Protein 6GQZ (pdb70)

Sequence (348 aa):
SDLIPAPPLSKVPLQQQNNFQDNQQFHHGKWYVVGFFAENIQQREDKDPPKMIATIYELKEDKSSYNNVTNVASNWEKCTYRIKTFVPGSQPGEFTLGEIKSRPGMTSSYLVRVVSSTNYNQHAMVFFKTTVVQNREKFWITTLYGRTKELTSELKENFIRFSKSLGLPENHIVFPVPIDQCIDGSDLIPAPPLSKVPLQQNFQDNQQFHGKWYVVGFFAENIQQREDKDPPKKMIATIYELKEDKSSYNVTNVASNWEKCTTYYRIKTTFVPGSQPGEFTLGEIKSRRPGMTSYLVRVVSTNYNQHAMVFFKTVVQNREKFWITLYGRTKELTSELKENNFIRFSKSLGLPENHIVFPVPIDQCIDG

Solvent-accessible surface area: 19434 Å² total; per-residue (Å²): 147,135,100,32,89,14,11,86,64,109,109,3,73,50,32,135,117,16,88,54,94,100,1,82,17,54,0,23,10,6,0,53,0,47,5,83,80,69,178,160,147,92,102,85,45,111,2,47,0,4,52,3,86,47,52,35,54,69,5,0,5,0,17,42,2,18,25,67,218,148,119,64,28,125,160,92,33,21,1,58,60,31,108,86,97,2,10,6,61,2,42,55,43,202,84,91,123,42,26,108,46,17,34,1,27,1,9,38,10,61,44,120,66,26,0,10,0,0,8,42,3,31,46,148,119,140,66,85,0,41,0,7,1,6,0,58,84,42,131,18,69,83,140,29,70,94,52,0,35,148,25,0,91,57,7,45,3,59,112,82,6,15,23,73,15,71,52,22,117,110,16,0,74,103,156,127,142,12,82,15,14,81,40,94,125,3,50,58,34,79,117,15,72,45,92,93,0,82,22,51,0,23,10,7,0,51,0,38,8,81,115,68,160,164,143,120,105,80,60,103,2,48,0,6,56,4,98,55,68,179,106,136,5,0,40,1,21,39,20,22,17,65,208,143,121,75,31,150,169,107,49,20,1,58,64,31,100,99,88,2,24,7,54,10,40,55,53,206,69,93,116,42,33,105,28,21,63,3,37,1,6,8,11,62,30,121,67,17,0,6,0,0,9,36,10,27,48,137,146,180,88,71,0,42,0,7,2,5,0,59,81,44,127,19,75,84,106,30,64,105,10,0,33,98,0,0,96,68,14,46,1,56,111,107,10,17,21,73,13,67,54,15,130,78,26,0,68,116

CATH classification: 2.40.128.20

Radius of gyration: 24.55 Å; Cα contacts (8 Å, |Δi|>4): 799; chains: 2; bounding box: 59×51×66 Å

Foldseek 3Di:
DPFQAFDDCVLFAFAPPADLVLQFAKWKQQKKFKRDFPPPPDDAAAIWMWGWCQDPVRKTWIWIWDDDVVDIDIDTWIWDDDDDHQKTWTPCQVVDAQWDGKMKGWRDDPSQFWTKIKIWTQGVNGIMIMITIITPDNDDDPVSVVVVVVSSVSRPTDPSRMHGHDYDDPTRVD/DDAQDFDPCVLFAFAPPADLVLQFAKWKQQKKFKRDDDDPPDDAAAIWMWGWDQDPVRKTWIWIWGDDPVDIDIDTWIWDDDDDHQKTFTPCQVVDAQWDGWIKGWRDDPSQFWTKIKIWTAGVNDIMIMITIITPDNDDDPVSVVVVVVVCVSSVTDPSRMGRHDHDDPTRVD

GO terms:
  GO:0005506 iron ion binding (F, IDA)
  GO:0005576 extracellular region (C, IDA)
  GO:0042742 defense response to bacterium (P, IDA)
  GO:0140315 iron ion sequestering activity (F, IDA)
  GO:1903981 enterobactin binding (F, IDA)
  GO:0060205 cytoplasmic vesicle lumen (C, EXP)
  GO:0005576 extracellular region (C, EXP)
  GO:0035580 specific granule lumen (C, TAS)
  GO:0005576 extracellular region (C, TAS)
  GO:0042802 identical protein binding (F, IPI)
  GO:0005515 protein binding (F, IPI)
  GO:0005576 extracellular region (C, HDA)
  GO:0005783 endoplasmic reticulum (C, IDA)
  GO:0070062 extracellular exosome (C, HDA)

Nearest PDB structures (foldseek):
  6gr0-assembly1_A  TM=9.859E-01  e=6.837E-31  Homo sapiens
  4gh7-assembly2_C  TM=9.736E-01  e=1.199E-27  Homo sapiens
  3t1d-assembly2_B  TM=9.719E-01  e=1.264E-27  Homo sapiens
  3i0a-assembly1_A  TM=9.688E-01  e=1.199E-27  Homo sapiens
  3cmp-assembly3_C  TM=9.692E-01  e=1.837E-27  Homo sapiens

InterPro domains:
  IPR000566 Lipocalin/cytosolic fatty-acid binding domain [PF00061] (48-190)
  IPR002345 Lipocalin [PTHR11430] (8-195)
  IPR003087 Neutrophil gelatinase-associated lipocalin/epididymal-specific lipocalin-12 [PR01275] (21-33)
  IPR003087 Neutrophil gelatinase-associated lipocalin/epididymal-specific lipocalin-12 [PR01275] (47-57)
  IPR003087 Neutrophil gelatinase-associated lipocalin/epididymal-specific lipocalin-12 [PR01275] (71-90)
  IPR003087 Neutrophil gelatinase-associated lipocalin/epididymal-specific lipocalin-12 [PR01275] (98-117)
  IPR003087 Neutrophil gelatinase-associated lipocalin/epididymal-specific lipocalin-12 [PR01275] (125-143)
  IPR003087 Neutrophil gelatinase-associated lipocalin/epididymal-specific lipocalin-12 [PR01275] (152-170)
  IPR003087 Neutrophil gelatinase-associated lipocalin/epididymal-specific lipocalin-12 [PR01275] (175-191)
  IPR012674 Calycin [G3DSA:2.40.128.20] (21-198)
  IPR012674 Calycin [SSF50814] (26-196)
  IPR022272 Lipocalin family conserved site [PS00213] (41-54)

Organism: Homo sapiens (NCBI:txid9606)

B-factor: mean 19.36, std 12.41, range [6.89, 98.72]

Structure (mmCIF, N/CA/C/O backbone):
data_6GQZ
#
_entry.id   6GQZ
#
_cell.length_a   38.990
_cell.length_b   65.950
_cell.length_c   67.940
_cell.angle_alpha   90.000
_cell.angle_beta   96.770
_cell.angle_gamma   90.000
#
_symmetry.space_group_name_H-M   'P 1 21 1'
#
loop_
_entity.id
_entity.type
_entity.pdbx_description
1 polymer 'Neutrophil gelatinase-associated lipocalin'
2 water water
#
loop_
_atom_site.group_PDB
_atom_site.id
_atom_site.type_symbol
_atom_site.label_atom_id
_atom_site.label_alt_id
_atom_site.label_comp_id
_atom_site.label_asym_id
_atom_site.label_entity_id
_atom_site.label_seq_id
_atom_site.pdbx_PDB_ins_code
_atom_site.Cartn_x
_atom_site.Cartn_y
_atom_site.Cartn_z
_atom_site.occupancy
_atom_site.B_iso_or_equiv
_atom_site.auth_seq_id
_atom_site.auth_comp_id
_atom_site.auth_asym_id
_atom_site.auth_atom_id
_atom_site.pdbx_PDB_model_num
ATOM 1 N N . SER A 1 1 ? 39.795 7.882 109.755 1.00 54.33 5 SER A N 1
ATOM 2 C CA . SER A 1 1 ? 39.084 6.889 110.605 1.00 50.52 5 SER A CA 1
ATOM 3 C C . SER A 1 1 ? 38.880 5.577 109.829 1.00 41.71 5 SER A C 1
ATOM 4 O O . SER A 1 1 ? 39.051 5.526 108.637 1.00 43.98 5 SER A O 1
ATOM 7 N N . ASP A 1 2 ? 38.522 4.511 110.546 1.00 28.81 6 ASP A N 1
ATOM 8 C CA . ASP A 1 2 ? 37.889 3.339 109.943 1.00 25.99 6 ASP A CA 1
ATOM 9 C C . ASP A 1 2 ? 36.663 3.805 109.133 1.00 26.28 6 ASP A C 1
ATOM 10 O O . ASP A 1 2 ? 36.030 4.859 109.439 1.00 29.23 6 ASP A O 1
ATOM 15 N N . LEU A 1 3 ? 36.312 3.029 108.095 1.00 21.22 7 LEU A N 1
ATOM 16 C CA . LEU A 1 3 ? 35.060 3.222 107.415 1.00 21.92 7 LEU A CA 1
ATOM 17 C C . LEU A 1 3 ? 33.928 2.997 108.414 1.00 21.78 7 LEU A C 1
ATOM 18 O O . LEU A 1 3 ? 33.923 2.034 109.172 1.00 29.54 7 LEU A O 1
ATOM 23 N N . ILE A 1 4 ? 32.933 3.854 108.326 1.00 18.86 8 ILE A N 1
ATOM 24 C CA . ILE A 1 4 ? 31.667 3.618 108.991 1.00 18.37 8 ILE A CA 1
ATOM 25 C C . ILE A 1 4 ? 30.898 2.618 108.135 1.00 19.04 8 ILE A C 1
ATOM 26 O O . ILE A 1 4 ? 30.529 2.878 106.991 1.00 18.04 8 ILE A O 1
ATOM 31 N N . PRO A 1 5 ? 30.588 1.433 108.684 1.00 16.13 9 PRO A N 1
ATOM 32 C CA . PRO A 1 5 ? 29.951 0.393 107.884 1.00 17.44 9 PRO A CA 1
ATOM 33 C C . PRO A 1 5 ? 28.466 0.684 107.651 1.00 16.61 9 PRO A C 1
ATOM 34 O O . PRO A 1 5 ? 27.813 1.353 108.451 1.00 17.83 9 PRO A O 1
ATOM 38 N N . ALA A 1 6 ? 27.928 0.117 106.574 1.00 15.09 10 ALA A N 1
ATOM 39 C CA . ALA A 1 6 ? 26.542 0.150 106.369 1.00 15.91 10 ALA A CA 1
ATOM 40 C C . ALA A 1 6 ? 25.882 -0.639 107.482 1.00 14.94 10 ALA A C 1
ATOM 41 O O . ALA A 1 6 ? 26.348 -1.702 107.899 1.00 16.10 10 ALA A O 1
ATOM 43 N N . PRO A 1 7 ? 24.732 -0.158 107.994 1.00 14.88 11 PRO A N 1
ATOM 44 C CA . PRO A 1 7 ? 24.002 -0.918 108.976 1.00 16.51 11 PRO A CA 1
ATOM 45 C C . PRO A 1 7 ? 23.351 -2.127 108.320 1.00 15.62 11 PRO A C 1
ATOM 46 O O . PRO A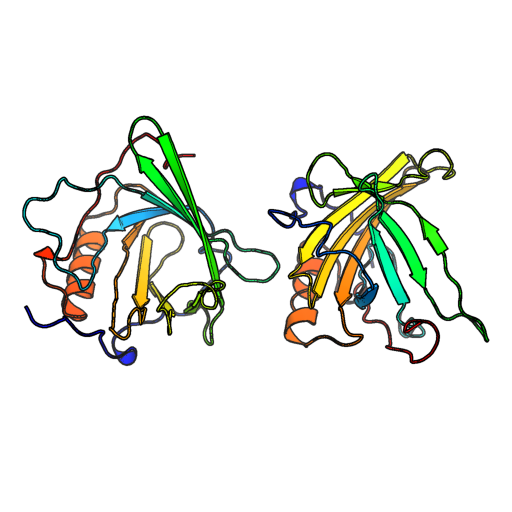 1 7 ? 23.105 -2.119 107.112 1.00 17.20 11 PRO A O 1
ATOM 50 N N . PRO A 1 8 ? 22.983 -3.168 109.102 1.00 18.74 12 PRO A N 1
ATOM 51 C CA . PRO A 1 8 ? 22.177 -4.251 108.548 1.00 18.95 12 PRO A CA 1
ATOM 52 C C . PRO A 1 8 ? 20.857 -3.631 108.071 1.00 18.84 12 PRO A C 1
ATOM 53 O O . PRO A 1 8 ? 20.340 -2.676 108.705 1.00 18.99 12 PRO A O 1
ATOM 57 N N . LEU A 1 9 ? 20.306 -4.176 106.986 1.00 19.17 13 LEU A N 1
ATOM 58 C CA . LEU A 1 9 ? 19.111 -3.577 106.406 1.00 18.35 13 LEU A CA 1
ATOM 59 C C . LEU A 1 9 ? 17.923 -3.730 107.364 1.00 20.26 13 LEU A C 1
ATOM 60 O O . LEU A 1 9 ? 16.991 -2.950 107.267 1.00 20.24 13 LEU A O 1
ATOM 65 N N . SER A 1 10 ? 17.991 -4.673 108.327 1.00 22.77 14 SER A N 1
ATOM 66 C CA . SER A 1 10 ? 16.966 -4.824 109.389 1.00 25.17 14 SER A CA 1
ATOM 67 C C . SER A 1 10 ? 16.793 -3.541 110.195 1.00 23.78 14 SER A C 1
ATOM 68 O O . SER A 1 10 ? 15.709 -3.312 110.795 1.00 28.90 14 SER A O 1
ATOM 71 N N . LYS A 1 11 ? 17.840 -2.713 110.232 1.00 23.31 15 LYS A N 1
ATOM 72 C CA . LYS A 1 11 ? 17.797 -1.466 110.996 1.00 23.25 15 LYS A CA 1
ATOM 73 C C . LYS A 1 11 ? 17.252 -0.302 110.168 1.00 21.27 15 LYS A C 1
ATOM 74 O O . LYS A 1 11 ? 17.121 0.816 110.706 1.00 21.90 15 LYS A O 1
ATOM 80 N N . VAL A 1 12 ? 16.922 -0.548 108.899 1.00 18.83 16 VAL A N 1
ATOM 81 C CA . VAL A 1 12 ? 16.407 0.496 108.038 1.00 15.57 16 VAL A CA 1
ATOM 82 C C . VAL A 1 12 ? 14.942 0.235 107.749 1.00 14.45 16 VAL A C 1
ATOM 83 O O . VAL A 1 12 ? 14.608 -0.680 106.989 1.00 14.20 16 VAL A O 1
ATOM 87 N N . PRO A 1 13 ? 14.011 1.004 108.351 1.00 15.65 17 PRO A N 1
ATOM 88 C CA . PRO A 1 13 ? 12.590 0.776 108.107 1.00 17.32 17 PRO A CA 1
ATOM 89 C C . PRO A 1 13 ? 12.230 1.015 106.634 1.00 15.00 17 PRO A C 1
ATOM 90 O O . PRO A 1 13 ? 12.924 1.773 105.933 1.00 13.54 17 PRO A O 1
ATOM 94 N N . LEU A 1 14 ? 11.204 0.285 106.175 1.00 15.24 18 LEU A N 1
ATOM 95 C CA . LEU A 1 14 ? 10.585 0.487 104.884 1.00 15.32 18 LEU A CA 1
ATOM 96 C C . LEU A 1 14 ? 9.221 1.117 105.124 1.00 15.96 18 LEU A C 1
ATOM 97 O O . LEU A 1 14 ? 8.403 0.556 105.866 1.00 20.06 18 LEU A O 1
ATOM 102 N N . GLN A 1 15 ? 8.966 2.236 104.451 1.00 15.31 19 GLN A N 1
ATOM 103 C CA . GLN A 1 15 ? 7.674 2.889 104.508 1.00 14.33 19 GLN A CA 1
ATOM 104 C C . GLN A 1 15 ? 6.604 1.887 104.078 1.00 15.32 19 GLN A C 1
ATOM 105 O O . GLN A 1 15 ? 6.625 1.382 102.973 1.00 16.59 19 GLN A O 1
ATOM 111 N N . GLN A 1 16 ? 5.658 1.626 104.981 1.00 15.92 20 GLN A N 1
ATOM 112 C CA A GLN A 1 16 ? 4.561 0.730 104.695 0.50 17.42 20 GLN A CA 1
ATOM 113 C CA B GLN A 1 16 ? 4.547 0.739 104.713 0.50 17.73 20 GLN A CA 1
ATOM 114 C C . GLN A 1 16 ? 3.648 1.331 103.617 1.00 17.67 20 GLN A C 1
ATOM 115 O O . GLN A 1 16 ? 3.478 2.540 103.501 1.00 16.18 20 GLN A O 1
ATOM 126 N N . ASN A 1 17 ? 3.070 0.449 102.791 1.00 16.86 21 ASN A N 1
ATOM 127 C CA A ASN A 1 17 ? 2.073 0.829 101.796 0.50 18.55 21 ASN A CA 1
ATOM 128 C CA B ASN A 1 17 ? 2.092 0.804 101.778 0.50 20.09 21 ASN A CA 1
ATOM 129 C C . ASN A 1 17 ? 2.615 1.927 100.873 1.00 18.20 21 ASN A C 1
ATOM 130 O O . ASN A 1 17 ? 1.904 2.876 100.542 1.00 18.34 21 ASN A O 1
ATOM 139 N N . PHE A 1 18 ? 3.848 1.785 100.405 1.00 16.30 22 PHE A N 1
ATOM 140 C CA . PHE A 1 18 ? 4.403 2.800 99.560 1.00 15.92 22 PHE A CA 1
ATOM 141 C C . PHE A 1 18 ? 3.555 2.998 98.300 1.00 16.04 22 PHE A C 1
ATOM 142 O O . PHE A 1 18 ? 3.236 2.030 97.604 1.00 16.93 22 PHE A O 1
ATOM 150 N N . GLN A 1 19 ? 3.303 4.272 97.964 1.00 14.56 23 GLN A N 1
ATOM 151 C CA . GLN A 1 19 ? 2.475 4.660 96.802 1.00 14.96 23 GLN A CA 1
ATOM 152 C C . GLN A 1 19 ? 3.311 5.413 95.759 1.00 14.19 23 GLN A C 1
ATOM 153 O O . GLN A 1 19 ? 3.600 6.595 95.932 1.00 14.47 23 GLN A O 1
ATOM 159 N N . ASP A 1 20 ? 3.713 4.707 94.688 1.00 13.20 24 ASP A N 1
ATOM 160 C CA . ASP A 1 20 ? 4.633 5.261 93.732 1.00 13.02 24 ASP A CA 1
ATOM 161 C C . ASP A 1 20 ? 4.073 6.523 93.065 1.00 12.73 24 ASP A C 1
ATOM 162 O O . ASP A 1 20 ? 4.814 7.469 92.748 1.00 13.10 24 ASP A O 1
ATOM 167 N N . ASN A 1 21 ? 2.761 6.544 92.817 1.00 13.75 25 ASN A N 1
ATOM 168 C CA . ASN A 1 21 ? 2.144 7.669 92.114 1.00 15.47 25 ASN A CA 1
ATOM 169 C C . ASN A 1 21 ? 1.882 8.843 93.070 1.00 17.43 25 ASN A C 1
ATOM 170 O O . ASN A 1 21 ? 1.549 9.892 92.586 1.00 27.84 25 ASN A O 1
ATOM 175 N N . GLN A 1 22 ? 2.131 8.714 94.378 1.00 14.78 26 GLN A N 1
ATOM 176 C CA A GLN A 1 22 ? 2.085 9.855 95.299 0.50 14.38 26 GLN A CA 1
ATOM 177 C CA B GLN A 1 22 ? 2.089 9.861 95.284 0.50 13.94 26 GLN A CA 1
ATOM 178 C C . GLN A 1 22 ? 3.497 10.352 95.626 1.00 13.89 26 GLN A C 1
ATOM 179 O O . GLN A 1 22 ? 3.659 11.510 96.018 1.00 13.18 26 GLN A O 1
ATOM 190 N N . PHE A 1 23 ? 4.500 9.483 95.445 1.00 11.53 27 PHE A N 1
ATOM 191 C CA . PHE A 1 23 ? 5.886 9.898 95.720 1.00 12.64 27 PHE A CA 1
ATOM 192 C C . PHE A 1 23 ? 6.492 10.667 94.539 1.00 11.14 27 PHE A C 1
ATOM 193 O O . PHE A 1 23 ? 7.525 11.352 94.683 1.00 12.95 27 PHE A O 1
ATOM 201 N N . HIS A 1 24 ? 5.847 10.581 93.371 1.00 12.60 28 HIS A N 1
ATOM 202 C CA A HIS A 1 24 ? 6.242 11.257 92.136 0.50 12.35 28 HIS A CA 1
ATOM 203 C CA B HIS A 1 24 ? 6.391 11.235 92.200 0.50 12.71 28 HIS A CA 1
ATOM 204 C C . HIS A 1 24 ? 6.416 12.765 92.362 1.00 11.59 28 HIS A C 1
ATOM 205 O O . HIS A 1 24 ? 5.755 13.366 93.218 1.00 14.43 28 HIS A O 1
ATOM 218 N N . GLY A 1 25 ? 7.192 13.389 91.497 1.00 11.71 29 GLY A N 1
ATOM 219 C CA . GLY A 1 25 ? 7.334 14.808 91.409 1.00 12.60 29 GLY A CA 1
ATOM 220 C C . GLY A 1 25 ? 8.620 15.294 92.046 1.00 12.83 29 GLY A C 1
ATOM 221 O O . GLY A 1 25 ? 9.567 14.531 92.285 1.00 11.46 29 GLY A O 1
ATOM 222 N N . LYS A 1 26 ? 8.655 16.587 92.347 1.00 12.09 30 LYS A N 1
ATOM 223 C CA . LYS A 1 26 ? 9.883 17.229 92.792 1.00 12.71 30 LYS A CA 1
ATOM 224 C C . LYS A 1 26 ? 10.000 17.218 94.312 1.00 11.33 30 LYS A C 1
ATOM 225 O O . LYS A 1 26 ? 9.081 17.535 95.066 1.00 11.58 30 LYS A O 1
ATOM 231 N N . TRP A 1 27 ? 11.183 16.817 94.750 1.00 10.42 31 TRP A N 1
ATOM 232 C CA . TRP A 1 27 ? 11.621 16.882 96.134 1.00 10.71 31 TRP A CA 1
ATOM 233 C C . TRP A 1 27 ? 12.900 17.715 96.225 1.00 11.61 31 TRP A C 1
ATOM 234 O O . TRP A 1 27 ? 13.798 17.603 95.397 1.00 17.47 31 TRP A O 1
ATOM 245 N N . TYR A 1 28 ? 12.989 18.528 97.263 1.00 9.41 32 TYR A N 1
ATOM 246 C CA . TYR A 1 28 ? 14.196 19.255 97.597 1.00 8.84 32 TYR A CA 1
ATOM 247 C C . TYR A 1 28 ? 15.004 18.472 98.627 1.00 9.48 32 TYR A C 1
ATOM 248 O O . TYR A 1 28 ? 14.432 17.886 99.528 1.00 11.34 32 TYR A O 1
ATOM 257 N N . VAL A 1 29 ? 16.333 18.447 98.450 1.00 10.16 33 VAL A N 1
ATOM 258 C CA . VAL A 1 29 ? 17.185 17.771 99.373 1.00 9.77 33 VAL A CA 1
ATOM 259 C C . VAL A 1 29 ? 17.517 18.741 100.521 1.00 10.39 33 VAL A C 1
ATOM 260 O O . VAL A 1 29 ? 18.435 19.532 100.491 1.00 11.83 33 VAL A O 1
ATOM 264 N N . VAL A 1 30 ? 16.684 18.661 101.558 1.00 10.83 34 VAL A N 1
ATOM 265 C CA . VAL A 1 30 ? 16.755 19.518 102.724 1.00 10.83 34 VAL A CA 1
ATOM 266 C C . VAL A 1 30 ? 17.858 19.044 103.674 1.00 10.44 34 VAL A C 1
ATOM 267 O O . VAL A 1 30 ? 18.457 19.878 104.376 1.00 10.57 34 VAL A O 1
ATOM 271 N N . GLY A 1 31 ? 18.103 17.739 103.729 1.00 10.57 35 GLY A N 1
ATOM 272 C CA . GLY A 1 31 ? 19.192 17.235 104.544 1.00 10.09 35 GLY A CA 1
ATOM 273 C C . GLY A 1 31 ? 19.836 16.050 103.883 1.00 9.84 35 GLY A C 1
ATOM 274 O O . GLY A 1 31 ? 19.198 15.331 103.124 1.00 11.03 35 GLY A O 1
ATOM 275 N N . PHE A 1 32 ? 21.113 15.831 104.175 1.00 10.02 36 PHE A N 1
ATOM 276 C CA A PHE A 1 32 ? 21.896 14.756 103.599 0.50 11.53 36 PHE A CA 1
ATOM 277 C CA B PHE A 1 32 ? 21.679 14.565 103.781 0.50 11.15 36 PHE A CA 1
ATOM 278 C C . PHE A 1 32 ? 22.853 14.222 104.684 1.00 11.50 36 PHE A C 1
ATOM 279 O O . PHE A 1 32 ? 23.480 15.053 105.342 1.00 12.96 36 PHE A O 1
ATOM 294 N N . ALA A 1 33 ? 23.057 12.907 104.779 1.00 11.20 37 ALA A N 1
ATOM 295 C CA . ALA A 1 33 ? 24.019 12.381 105.731 1.00 12.46 37 ALA A CA 1
ATOM 296 C C . ALA A 1 33 ? 24.680 11.177 105.075 1.00 12.48 37 ALA A C 1
ATOM 297 O O . ALA A 1 33 ? 23.966 10.298 104.631 1.00 13.51 37 ALA A O 1
ATOM 299 N N . GLU A 1 34 ? 26.009 11.126 105.019 1.00 13.55 38 GLU A N 1
ATOM 300 C CA . GLU A 1 34 ? 26.646 10.033 104.342 1.00 14.61 38 GLU A CA 1
ATOM 301 C C . GLU A 1 34 ? 27.734 9.474 105.242 1.00 13.92 38 GLU A C 1
ATOM 302 O O . GLU A 1 34 ? 28.233 10.149 106.121 1.00 16.43 38 GLU A O 1
ATOM 308 N N . ASN A 1 35 ? 28.182 8.267 104.896 1.00 13.78 39 ASN A N 1
ATOM 309 C CA . ASN A 1 35 ? 29.183 7.567 105.726 1.00 14.86 39 ASN A CA 1
ATOM 310 C C . ASN A 1 35 ? 30.610 8.054 105.501 1.00 18.53 39 ASN A C 1
ATOM 311 O O . ASN A 1 35 ? 31.494 7.594 106.183 1.00 25.50 39 ASN A O 1
ATOM 316 N N . ILE A 1 36 ? 30.826 9.004 104.608 1.00 23.76 40 ILE A N 1
ATOM 317 C CA . ILE A 1 36 ? 32.120 9.760 104.568 1.00 31.88 40 ILE A CA 1
ATOM 318 C C . ILE A 1 36 ? 31.960 11.096 105.304 1.00 35.64 40 ILE A C 1
ATOM 319 O O . ILE A 1 36 ? 30.952 11.804 105.120 1.00 40.84 40 ILE A O 1
ATOM 324 N N . GLN A 1 37 ? 32.980 11.446 106.102 1.00 39.26 41 GLN A N 1
ATOM 325 C CA . GLN A 1 37 ? 32.984 12.644 106.954 1.00 45.32 41 GLN A CA 1
ATOM 326 C C . GLN A 1 37 ? 32.942 13.901 106.081 1.00 54.74 41 GLN A C 1
ATOM 327 O O . GLN A 1 37 ? 33.707 14.011 105.116 1.00 63.04 41 GLN A O 1
ATOM 333 N N . GLN A 1 38 ? 32.031 14.813 106.452 1.00 53.25 42 GLN A N 1
ATOM 334 C CA . GLN A 1 38 ? 31.661 16.006 105.689 1.00 60.37 42 GLN A CA 1
ATOM 335 C C . GLN A 1 38 ? 32.829 16.476 104.807 1.00 76.99 42 GLN A C 1
ATOM 336 O O . GLN A 1 38 ? 32.714 16.405 103.586 1.00 93.41 42 GLN A O 1
ATOM 342 N N . ARG A 1 39 ? 33.922 16.943 105.434 1.00 85.46 43 ARG A N 1
ATOM 343 C CA . ARG A 1 39 ? 35.183 17.386 104.768 1.00 87.36 43 ARG A CA 1
ATOM 344 C C . ARG A 1 39 ? 35.950 18.369 105.667 1.00 88.84 43 ARG A C 1
ATOM 345 O O . ARG A 1 39 ? 37.158 18.506 105.501 1.00 98.72 43 ARG A O 1
ATOM 353 N N . GLU A 1 40 ? 35.240 19.093 106.546 1.00 80.14 44 GLU A N 1
ATOM 354 C CA . GLU A 1 40 ? 35.793 19.744 107.772 1.00 80.33 44 GLU A CA 1
ATOM 355 C C . GLU A 1 40 ? 35.517 21.256 107.759 1.00 57.24 44 GLU A C 1
ATOM 356 O O . GLU A 1 40 ? 34.839 21.749 108.660 1.00 57.58 44 GLU A O 1
ATOM 362 N N . ASP A 1 41 ? 36.062 21.972 106.764 1.00 54.07 45 ASP A N 1
ATOM 363 C CA . ASP A 1 41 ? 35.947 23.446 106.646 1.00 52.77 45 ASP A CA 1
ATOM 364 C C . ASP A 1 41 ? 35.159 23.823 105.374 1.00 54.40 45 ASP A C 1
ATOM 365 O O . ASP A 1 41 ? 35.290 24.937 104.860 1.00 57.19 45 ASP A O 1
ATOM 370 N N . LYS A 1 42 ? 34.323 22.909 104.877 1.00 49.53 46 LYS A N 1
ATOM 371 C CA . LYS A 1 42 ? 33.866 23.001 103.499 1.00 47.79 46 LYS A CA 1
ATOM 372 C C . LYS A 1 42 ? 32.767 24.071 103.375 1.00 41.60 46 LYS A C 1
ATOM 373 O O . LYS A 1 42 ? 31.994 24.343 104.296 1.00 43.37 46 LYS A O 1
ATOM 379 N N . ASP A 1 43 ? 32.726 24.687 102.192 1.00 35.05 47 ASP A N 1
ATOM 380 C CA . ASP A 1 43 ? 31.695 25.621 101.800 1.00 28.23 47 ASP A CA 1
ATOM 381 C C . ASP A 1 43 ? 30.350 24.925 101.998 1.00 23.86 47 ASP A C 1
ATOM 382 O O . ASP A 1 43 ? 30.185 23.840 101.484 1.00 25.39 47 ASP A O 1
ATOM 387 N N . PRO A 1 44 ? 29.353 25.486 102.722 1.00 21.85 48 PRO A N 1
ATOM 388 C CA . PRO A 1 44 ? 28.032 24.859 102.788 1.00 20.15 48 PRO A CA 1
ATOM 389 C C . PRO A 1 44 ? 27.460 24.594 101.404 1.00 18.59 48 PRO A C 1
ATOM 390 O O . PRO A 1 44 ? 27.469 25.491 100.569 1.00 17.21 48 PRO A O 1
ATOM 394 N N . PRO A 1 45 ? 26.985 23.371 101.076 1.00 15.70 49 PRO A N 1
ATOM 395 C CA . PRO A 1 45 ? 26.543 23.115 99.716 1.00 15.34 49 PRO A CA 1
ATOM 396 C C . PRO A 1 45 ? 25.208 23.790 99.435 1.00 13.53 49 PRO A C 1
ATOM 397 O O . PRO A 1 45 ? 24.363 23.904 100.314 1.00 12.65 49 PRO A O 1
ATOM 401 N N . LYS A 1 46 ? 25.039 24.219 98.189 1.00 12.72 50 LYS A N 1
ATOM 402 C CA . LYS A 1 46 ? 23.734 24.669 97.713 1.00 11.90 50 LYS A CA 1
ATOM 403 C C . LYS A 1 46 ? 22.778 23.482 97.581 1.00 11.87 50 LYS A C 1
ATOM 404 O O . LYS A 1 46 ? 23.159 22.374 97.174 1.00 11.98 50 LYS A O 1
ATOM 410 N N . MET A 1 47 ? 21.516 23.760 97.888 1.00 10.78 51 MET A N 1
ATOM 411 C CA . MET A 1 47 ? 20.445 22.769 97.782 1.00 11.26 51 MET A CA 1
ATOM 412 C C . MET A 1 47 ? 20.248 22.338 96.339 1.00 11.61 51 MET A C 1
ATOM 413 O O . MET A 1 47 ? 20.282 23.165 95.416 1.00 11.25 51 MET A O 1
ATOM 418 N N . ILE A 1 48 ? 19.967 21.042 96.188 1.00 10.99 52 ILE A N 1
ATOM 419 C CA . ILE A 1 48 ? 19.542 20.476 94.909 1.00 10.39 52 ILE A CA 1
ATOM 420 C C . ILE A 1 48 ? 18.077 20.077 94.996 1.00 10.23 52 ILE A C 1
ATOM 421 O O . ILE A 1 48 ? 17.486 19.929 96.074 1.00 10.95 52 ILE A O 1
ATOM 426 N N . ALA A 1 49 ? 17.482 19.879 93.824 1.00 10.81 53 ALA A N 1
ATOM 427 C CA . ALA A 1 49 ? 16.177 19.232 93.727 1.00 10.68 53 ALA A CA 1
ATOM 428 C C . ALA A 1 49 ? 16.376 17.862 93.070 1.00 9.63 53 ALA A C 1
ATOM 429 O O . ALA A 1 49 ? 17.254 17.683 92.247 1.00 10.98 53 ALA A O 1
ATOM 431 N N . THR A 1 50 ? 15.500 16.925 93.397 1.00 9.35 54 THR A N 1
ATOM 432 C CA . THR A 1 50 ? 15.440 15.631 92.775 1.00 10.00 54 THR A CA 1
ATOM 433 C C . THR A 1 50 ? 14.014 15.388 92.319 1.00 9.71 54 THR A C 1
ATOM 434 O O . THR A 1 50 ? 13.071 15.399 93.131 1.00 10.83 54 THR A O 1
ATOM 438 N N . ILE A 1 51 ? 13.858 15.171 91.018 1.00 10.18 55 ILE A N 1
ATOM 439 C CA . ILE A 1 51 ? 12.559 14.946 90.436 1.00 9.60 55 ILE A CA 1
ATOM 440 C C . ILE A 1 51 ? 12.400 13.460 90.173 1.00 9.15 55 ILE A C 1
ATOM 441 O O . ILE A 1 51 ? 13.200 12.870 89.455 1.00 10.49 55 ILE A O 1
ATOM 446 N N . TYR A 1 52 ? 11.338 12.878 90.749 1.00 10.05 56 TYR A N 1
ATOM 447 C CA . TYR A 1 52 ? 10.971 11.478 90.562 1.00 11.06 56 TYR A CA 1
ATOM 448 C C . TYR A 1 52 ? 9.812 11.406 89.574 1.00 11.52 56 TYR A C 1
ATOM 449 O O . TYR A 1 52 ? 8.695 11.740 89.931 1.00 15.17 56 TYR A O 1
ATOM 458 N N . GLU A 1 53 ? 10.097 10.992 88.343 1.00 11.73 57 GLU A N 1
ATOM 459 C CA . GLU A 1 53 ? 9.070 10.922 87.312 1.00 13.50 57 GLU A CA 1
ATOM 460 C C . GLU A 1 53 ? 8.697 9.458 87.149 1.00 12.26 57 GLU A C 1
ATOM 461 O O . GLU A 1 53 ? 9.555 8.656 86.722 1.00 11.96 57 GLU A O 1
ATOM 467 N N . LEU A 1 54 ? 7.465 9.104 87.515 1.00 12.74 58 LEU A N 1
ATOM 468 C CA . LEU A 1 54 ? 7.000 7.736 87.422 1.00 12.22 58 LEU A CA 1
ATOM 469 C C . LEU A 1 54 ? 6.667 7.464 85.948 1.00 12.71 58 LEU A C 1
ATOM 470 O O . LEU A 1 54 ? 5.880 8.206 85.334 1.00 16.77 58 LEU A O 1
ATOM 475 N N . LYS A 1 55 ? 7.349 6.466 85.370 1.00 13.83 59 LYS A N 1
ATOM 476 C CA . LYS A 1 55 ? 7.169 6.152 83.979 1.00 16.42 59 LYS A CA 1
ATOM 477 C C . LYS A 1 55 ? 6.165 5.017 83.813 1.00 18.46 59 LYS A C 1
ATOM 478 O O . LYS A 1 55 ? 5.878 4.260 84.755 1.00 15.78 59 LYS A O 1
ATOM 484 N N . GLU A 1 56 ? 5.683 4.867 82.574 1.00 17.44 60 GLU A N 1
ATOM 485 C CA . GLU A 1 56 ? 4.668 3.885 82.326 1.00 17.87 60 GLU A CA 1
ATOM 486 C C . GLU A 1 56 ? 5.222 2.464 82.445 1.00 18.85 60 GLU A C 1
ATOM 487 O O . GLU A 1 56 ? 4.441 1.555 82.433 1.00 23.26 60 GLU A O 1
ATOM 493 N N . ASP A 1 57 ? 6.548 2.269 82.439 1.00 17.80 61 ASP A N 1
ATOM 494 C CA . ASP A 1 57 ? 7.159 0.955 82.671 1.00 15.98 61 ASP A CA 1
ATOM 495 C C . ASP A 1 57 ? 7.378 0.682 84.162 1.00 16.82 61 ASP A C 1
ATOM 496 O O . ASP A 1 57 ? 7.955 -0.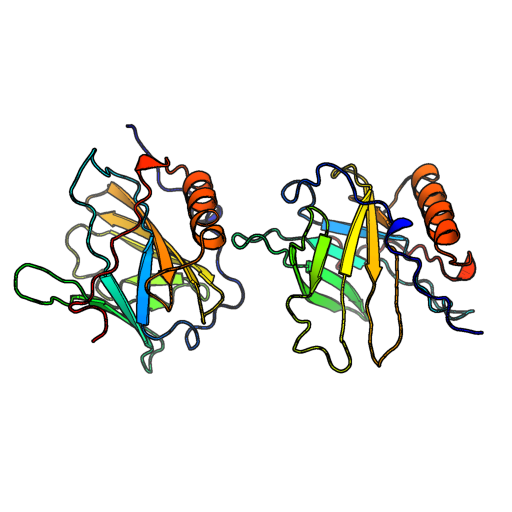308 84.519 1.00 19.62 61 ASP A O 1
ATOM 501 N N . LYS A 1 58 ? 6.875 1.577 85.010 1.00 15.76 62 LYS A N 1
ATOM 502 C CA . LYS A 1 58 ? 6.885 1.502 86.504 1.00 15.74 62 LYS A CA 1
ATOM 503 C C . LYS A 1 58 ? 8.214 1.941 87.140 1.00 14.68 62 LYS A C 1
ATOM 504 O O . LYS A 1 58 ? 8.317 2.033 88.365 1.00 15.04 62 LYS A O 1
ATOM 510 N N . SER A 1 59 ? 9.226 2.251 86.346 1.00 13.78 63 SER A N 1
ATOM 511 C CA A SER A 1 59 ? 10.475 2.791 86.898 0.50 12.30 63 SER A CA 1
ATOM 512 C CA B SER A 1 59 ? 10.473 2.796 86.893 0.50 13.03 63 SER A CA 1
ATOM 513 C C . SER A 1 59 ? 10.290 4.298 87.141 1.00 12.97 63 SER A C 1
ATOM 514 O O . SER A 1 59 ? 9.360 4.920 86.604 1.00 14.85 63 SER A O 1
ATOM 519 N N . TYR A 1 60 ? 11.170 4.873 87.956 1.00 12.18 64 TYR A N 1
ATOM 520 C CA . TYR A 1 60 ? 11.316 6.314 88.034 1.00 10.82 64 TYR A CA 1
ATOM 521 C C . TYR A 1 60 ? 12.514 6.756 87.207 1.00 10.16 64 TYR A C 1
ATOM 522 O O . TYR A 1 60 ? 13.568 6.201 87.341 1.00 10.63 64 TYR A O 1
ATOM 531 N N . ASN A 1 61 ? 12.293 7.805 86.422 1.00 10.22 65 ASN A N 1
ATOM 532 C CA A ASN A 1 61 ? 13.376 8.637 85.972 0.50 10.04 65 ASN A CA 1
ATOM 533 C CA B ASN A 1 61 ? 13.341 8.657 85.948 0.50 10.56 65 ASN A CA 1
ATOM 534 C C . ASN A 1 61 ? 13.640 9.630 87.095 1.00 11.14 65 ASN A C 1
ATOM 535 O O . ASN A 1 61 ? 12.730 10.296 87.563 1.00 13.45 65 ASN A O 1
ATOM 544 N N . VAL A 1 62 ? 14.879 9.662 87.555 1.00 11.27 66 VAL A N 1
ATOM 545 C CA . VAL A 1 62 ? 15.256 10.452 88.734 1.00 9.58 66 VAL A CA 1
ATOM 546 C C . VAL A 1 62 ? 16.251 11.507 88.275 1.00 9.88 66 VAL A C 1
ATOM 547 O O . VAL A 1 62 ? 17.365 11.143 87.854 1.00 11.73 66 VAL A O 1
ATOM 551 N N . THR A 1 63 ? 15.853 12.780 88.328 1.00 10.45 67 THR A N 1
ATOM 552 C CA . THR A 1 63 ? 16.688 13.849 87.844 1.00 10.63 67 THR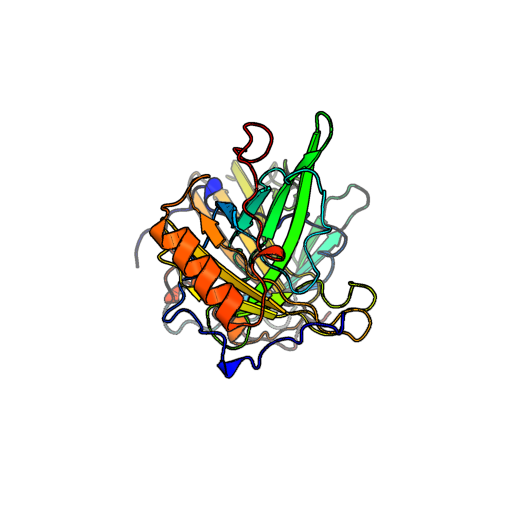 A CA 1
ATOM 553 C C . THR A 1 63 ? 17.141 14.713 89.013 1.00 10.98 67 THR A C 1
ATOM 554 O O . THR A 1 63 ? 16.302 15.307 89.673 1.00 12.46 67 THR A O 1
ATOM 558 N N . ASN A 1 64 ? 18.465 14.830 89.196 1.00 10.16 68 ASN A N 1
ATOM 559 C CA . ASN A 1 64 ? 19.024 15.749 90.136 1.00 10.73 68 ASN A CA 1
ATOM 560 C C . ASN A 1 64 ? 19.330 17.046 89.392 1.00 11.95 68 ASN A C 1
ATOM 561 O O . ASN A 1 64 ? 20.014 17.035 88.361 1.00 13.16 68 ASN A O 1
ATOM 566 N N . VAL A 1 65 ? 18.832 18.144 89.952 1.00 12.09 69 VAL A N 1
ATOM 567 C CA . VAL A 1 65 ? 18.989 19.474 89.371 1.00 11.65 69 VAL A CA 1
ATOM 568 C C . VAL A 1 65 ? 19.809 20.295 90.360 1.00 11.60 69 VAL A C 1
ATOM 569 O O . VAL A 1 65 ? 19.415 20.426 91.520 1.00 13.08 69 VAL A O 1
ATOM 573 N N . ALA A 1 66 ? 20.899 20.887 89.885 1.00 11.38 70 ALA A N 1
ATOM 574 C CA . ALA A 1 66 ? 21.829 21.641 90.746 1.00 11.93 70 ALA A CA 1
ATOM 575 C C . ALA A 1 66 ? 22.332 22.899 90.051 1.00 13.07 70 ALA A C 1
ATOM 576 O O . ALA A 1 66 ? 22.544 22.915 88.840 1.00 15.64 70 ALA A O 1
ATOM 578 N N . SER A 1 67 ? 22.630 23.898 90.878 1.00 12.84 71 SER A N 1
ATOM 579 C CA . SER A 1 67 ? 23.452 25.047 90.469 1.00 14.14 71 SER A CA 1
ATOM 580 C C . SER A 1 67 ? 24.951 24.735 90.508 1.00 18.70 71 SER A C 1
ATOM 581 O O . SER A 1 67 ? 25.349 23.970 91.361 1.00 22.78 71 SER A O 1
ATOM 584 N N . ASN A 1 68 ? 25.688 25.313 89.531 1.00 22.58 72 ASN A N 1
ATOM 585 C CA . ASN A 1 68 ? 27.205 25.481 89.302 1.00 30.52 72 ASN A CA 1
ATOM 586 C C . ASN A 1 68 ? 27.423 26.894 88.646 1.00 25.38 72 ASN A C 1
ATOM 587 O O . ASN A 1 68 ? 26.450 27.543 88.471 1.00 24.22 72 ASN A O 1
ATOM 592 N N . TRP A 1 69 ? 28.627 27.424 88.272 1.00 24.61 73 TRP A N 1
ATOM 593 C CA . TRP A 1 69 ? 28.752 28.936 87.951 1.00 24.78 73 TRP A CA 1
ATOM 594 C C . TRP A 1 69 ? 27.854 29.332 86.777 1.00 25.03 73 TRP A C 1
ATOM 595 O O . TRP A 1 69 ? 28.142 28.959 85.660 1.00 27.24 73 TRP A O 1
ATOM 606 N N . GLU A 1 70 ? 26.823 30.143 87.035 1.00 23.81 74 GLU A N 1
ATOM 607 C CA . GLU A 1 70 ? 25.886 30.684 85.983 1.00 25.13 74 GLU A CA 1
ATOM 608 C C . GLU A 1 70 ? 25.353 29.559 85.088 1.00 22.52 74 GLU A C 1
ATOM 609 O O . GLU A 1 70 ? 25.097 29.739 83.900 1.00 22.97 74 GLU A O 1
ATOM 615 N N . LYS A 1 71 ? 25.161 28.386 85.686 1.00 18.55 75 LYS A N 1
ATOM 616 C CA . LYS A 1 71 ? 24.601 27.276 84.927 1.00 17.22 75 LYS A CA 1
ATOM 617 C C . LYS A 1 71 ? 23.854 26.373 85.890 1.00 15.88 75 LYS A C 1
ATOM 618 O O . LYS A 1 71 ? 24.069 26.379 87.102 1.00 18.30 75 LYS A O 1
ATOM 624 N N . CYS A 1 72 ? 22.958 25.609 85.288 1.00 15.41 76 CYS A N 1
ATOM 625 C CA . CYS A 1 72 ? 22.228 24.595 85.958 1.00 16.02 76 CYS A CA 1
ATOM 626 C C . CYS A 1 72 ? 22.588 23.266 85.314 1.00 16.42 76 CYS A C 1
ATOM 627 O O . CYS A 1 72 ? 22.733 23.205 84.093 1.00 21.22 76 CYS A O 1
ATOM 630 N N . THR A 1 73 ? 22.712 22.234 86.150 1.00 14.27 77 THR A N 1
ATOM 631 C CA . THR A 1 73 ? 23.036 20.896 85.636 1.00 14.74 77 THR A CA 1
ATOM 632 C C . THR A 1 73 ? 21.945 19.921 86.045 1.00 14.55 77 THR A C 1
ATOM 633 O O . THR A 1 73 ? 21.482 19.951 87.174 1.00 18.56 77 THR A O 1
ATOM 637 N N . TYR A 1 74 ? 21.581 19.066 85.088 1.00 13.80 78 TYR A N 1
ATOM 638 C CA . TYR A 1 74 ? 20.572 18.019 85.267 1.00 15.34 78 TYR A CA 1
ATOM 639 C C . TYR A 1 74 ? 21.312 16.688 85.031 1.00 13.25 78 TYR A C 1
ATOM 640 O O . TYR A 1 74 ? 21.994 16.523 84.009 1.00 15.01 78 TYR A O 1
ATOM 649 N N . ARG A 1 75 ? 21.155 15.737 85.952 1.00 12.51 79 ARG A N 1
ATOM 650 C CA . ARG A 1 75 ? 21.732 14.393 85.835 1.00 13.21 79 ARG A CA 1
ATOM 651 C C . ARG A 1 75 ? 20.603 13.396 86.073 1.00 13.39 79 ARG A C 1
ATOM 652 O O . ARG A 1 75 ? 19.854 13.558 87.019 1.00 14.26 79 ARG A O 1
ATOM 660 N N . ILE A 1 76 ? 20.498 12.408 85.190 1.00 13.17 80 ILE A N 1
ATOM 661 C CA . ILE A 1 76 ? 19.376 11.490 85.217 1.00 13.81 80 ILE A CA 1
ATOM 662 C C . ILE A 1 76 ? 19.894 10.088 85.493 1.00 13.27 80 ILE A C 1
ATOM 663 O O . ILE A 1 76 ? 20.901 9.682 84.948 1.00 17.06 80 ILE A O 1
ATOM 668 N N . LYS A 1 77 ? 19.166 9.367 86.335 1.00 11.74 81 LYS A N 1
ATOM 669 C CA . LYS A 1 77 ? 19.316 7.925 86.532 1.00 11.49 81 LYS A CA 1
ATOM 670 C C . LYS A 1 77 ? 17.937 7.301 86.668 1.00 10.48 81 LYS A C 1
ATOM 671 O O . LYS A 1 77 ? 16.949 8.018 86.695 1.00 10.93 81 LYS A O 1
ATOM 677 N N . THR A 1 78 ? 17.917 5.967 86.715 1.00 10.47 82 THR A N 1
ATOM 678 C CA . THR A 1 78 ? 16.692 5.220 86.727 1.00 10.02 82 THR A CA 1
ATOM 679 C C . THR A 1 78 ? 16.630 4.383 88.007 1.00 9.57 82 THR A C 1
ATOM 680 O O . THR A 1 78 ? 17.539 3.648 88.317 1.00 11.48 82 THR A O 1
ATOM 684 N N . PHE A 1 79 ? 15.488 4.467 88.715 1.00 9.38 83 PHE A N 1
ATOM 685 C CA . PHE A 1 79 ? 15.242 3.584 89.838 1.00 9.53 83 PHE A CA 1
ATOM 686 C C . PHE A 1 79 ? 14.194 2.560 89.414 1.00 9.83 83 PHE A C 1
ATOM 687 O O . PHE A 1 79 ? 13.051 2.910 89.042 1.00 11.01 83 PHE A O 1
ATOM 695 N N . VAL A 1 80 ? 14.598 1.298 89.464 1.00 10.32 84 VAL A N 1
ATOM 696 C CA . VAL A 1 80 ? 13.745 0.190 89.018 1.00 10.84 84 VAL A CA 1
ATOM 697 C C . VAL A 1 80 ? 13.149 -0.489 90.245 1.00 12.36 84 VAL A C 1
ATOM 698 O O . VAL A 1 80 ? 13.892 -0.829 91.168 1.00 13.21 84 VAL A O 1
ATOM 702 N N . PRO A 1 81 ? 11.817 -0.695 90.325 1.00 12.68 85 PRO A N 1
ATOM 703 C CA . PRO A 1 81 ? 11.234 -1.298 91.527 1.00 14.77 85 PRO A CA 1
ATOM 704 C C . PRO A 1 81 ? 11.934 -2.608 91.919 1.00 16.04 85 PRO A C 1
ATOM 705 O O . PRO A 1 81 ? 12.264 -3.444 91.057 1.00 16.70 85 PRO A O 1
ATOM 709 N N . GLY A 1 82 ? 12.224 -2.724 93.212 1.00 15.90 86 GLY A N 1
ATOM 710 C CA . GLY A 1 82 ? 12.813 -3.898 93.780 1.00 16.34 86 GLY A CA 1
ATOM 711 C C . GLY A 1 82 ? 11.761 -4.853 94.289 1.00 20.20 86 GLY A C 1
ATOM 712 O O . GLY A 1 82 ? 10.617 -4.893 93.780 1.00 21.04 86 GLY A O 1
ATOM 713 N N . SER A 1 83 ? 12.131 -5.630 95.307 1.00 22.27 87 SER A N 1
ATOM 714 C CA . SER A 1 83 ? 11.326 -6.798 95.684 1.00 23.95 87 SER A CA 1
ATOM 715 C C . SER A 1 83 ? 10.076 -6.395 96.476 1.00 22.26 87 SER A C 1
ATOM 716 O O . SER A 1 83 ? 9.093 -7.116 96.472 1.00 32.81 87 SER A O 1
ATOM 719 N N . GLN A 1 84 ? 10.129 -5.247 97.151 1.00 18.55 88 GLN A N 1
ATOM 720 C CA . GLN A 1 84 ? 9.041 -4.720 97.970 1.00 18.96 88 GLN A CA 1
ATOM 721 C C . GLN A 1 84 ? 8.745 -3.296 97.513 1.00 16.16 88 GLN A C 1
ATOM 722 O O . GLN A 1 84 ? 9.648 -2.552 97.124 1.00 15.52 88 GLN A O 1
ATOM 728 N N . PRO A 1 85 ? 7.489 -2.831 97.582 1.00 15.34 89 PRO A N 1
ATOM 729 C CA . PRO A 1 85 ? 7.176 -1.449 97.222 1.00 13.63 89 PRO A CA 1
ATOM 730 C C . PRO A 1 85 ? 7.941 -0.465 98.113 1.00 12.97 89 PRO A C 1
ATOM 731 O O . PRO A 1 85 ? 7.980 -0.602 99.322 1.00 16.34 89 PRO A O 1
ATOM 735 N N . GLY A 1 86 ? 8.589 0.506 97.459 1.00 12.43 90 GLY A N 1
ATOM 736 C CA . GLY A 1 86 ? 9.421 1.478 98.158 1.00 13.23 90 GLY A CA 1
ATOM 737 C C . GLY A 1 86 ? 10.897 1.135 98.132 1.00 12.27 90 GLY A C 1
ATOM 738 O O . GLY A 1 86 ? 11.713 1.914 98.657 1.00 12.33 90 GLY A O 1
ATOM 739 N N . GLU A 1 87 ? 11.237 -0.019 97.549 1.00 11.50 91 GLU A N 1
ATOM 740 C CA . GLU A 1 87 ? 12.630 -0.379 97.281 1.00 12.38 91 GLU A CA 1
ATOM 741 C C . GLU A 1 87 ? 12.917 -0.279 95.792 1.00 11.51 91 GLU A C 1
ATOM 742 O O . GLU A 1 87 ? 12.043 -0.558 94.986 1.00 11.90 91 GLU A O 1
ATOM 748 N N . PHE A 1 88 ? 14.172 0.041 95.476 1.00 11.46 92 PHE A N 1
ATOM 749 C CA . PHE A 1 88 ? 14.594 0.180 94.079 1.00 10.47 92 PHE A CA 1
ATOM 750 C C . PHE A 1 88 ? 16.017 -0.295 93.924 1.00 10.24 92 PHE A C 1
ATOM 751 O O . PHE A 1 88 ? 16.835 -0.221 94.838 1.00 10.90 92 PHE A O 1
ATOM 759 N N . THR A 1 89 ? 16.324 -0.684 92.691 1.00 11.12 93 THR A N 1
ATOM 760 C CA . THR A 1 89 ? 17.683 -0.883 92.195 1.00 11.67 93 THR A CA 1
ATOM 761 C C . THR A 1 89 ? 17.978 0.206 91.164 1.00 10.08 93 THR A C 1
ATOM 762 O O . THR A 1 89 ? 17.077 0.947 90.740 1.00 10.56 93 THR A O 1
ATOM 766 N N . LEU A 1 90 ? 19.247 0.287 90.750 1.00 10.56 94 LEU A N 1
ATOM 767 C CA . LEU A 1 90 ? 19.695 1.274 89.784 1.00 10.27 94 LEU A CA 1
ATOM 768 C C . LEU A 1 90 ? 19.655 0.673 88.373 1.00 9.52 94 LEU A C 1
ATOM 769 O O . LEU A 1 90 ? 20.277 -0.344 88.108 1.00 11.17 94 LEU A O 1
ATOM 774 N N . GLY A 1 91 ? 18.879 1.309 87.474 1.00 9.70 95 GLY A N 1
ATOM 775 C CA . GLY A 1 91 ? 18.738 0.772 86.132 1.00 10.19 95 GLY A CA 1
ATOM 776 C C . GLY A 1 91 ? 20.058 0.708 85.381 1.00 10.36 95 GLY A C 1
ATOM 777 O O . GLY A 1 91 ? 20.259 -0.163 84.536 1.00 13.41 95 GLY A O 1
ATOM 778 N N . GLU A 1 92 ? 20.953 1.654 85.695 1.00 9.62 96 GLU A N 1
ATOM 779 C CA . GLU A 1 92 ? 22.224 1.799 85.017 1.00 12.07 96 GLU A CA 1
ATOM 780 C C . GLU A 1 92 ? 23.336 1.025 85.716 1.00 10.19 96 GLU A C 1
ATOM 781 O O . GLU A 1 92 ? 24.508 1.232 85.387 1.00 12.78 96 GLU A O 1
ATOM 787 N N . ILE A 1 93 ? 23.014 0.115 86.625 1.00 11.55 97 ILE A N 1
ATOM 788 C CA . ILE A 1 93 ? 24.095 -0.528 87.415 1.00 13.11 97 ILE A CA 1
ATOM 789 C C . ILE A 1 93 ? 25.188 -1.131 86.502 1.00 14.87 97 ILE A C 1
ATOM 790 O O . ILE A 1 93 ? 26.353 -1.028 86.805 1.00 17.39 97 ILE A O 1
ATOM 795 N N . LYS A 1 94 ? 24.782 -1.784 85.418 1.00 12.41 98 LYS A N 1
ATOM 796 C CA . LYS A 1 94 ? 25.710 -2.532 84.570 1.00 13.82 98 LYS A CA 1
ATOM 797 C C . LYS A 1 94 ? 26.642 -1.614 83.769 1.00 13.71 98 LYS A C 1
ATOM 798 O O . LYS A 1 94 ? 27.531 -2.138 83.088 1.00 14.78 98 LYS A O 1
ATOM 804 N N . SER A 1 95 ? 26.466 -0.288 83.841 1.00 12.22 99 SER A N 1
ATOM 805 C CA . SER A 1 95 ? 27.375 0.655 83.190 1.00 12.40 99 SER A CA 1
ATOM 806 C C . SER A 1 95 ? 28.163 1.523 84.164 1.00 14.06 99 SER A C 1
ATOM 807 O O . SER A 1 95 ? 28.919 2.362 83.712 1.00 15.74 99 SER A O 1
ATOM 810 N N . ARG A 1 96 ? 28.051 1.277 85.463 1.00 12.95 100 ARG A N 1
ATOM 811 C CA . ARG A 1 96 ? 28.709 2.099 86.449 1.00 13.23 100 ARG A CA 1
ATOM 812 C C . ARG A 1 96 ? 30.038 1.442 86.841 1.00 15.31 100 ARG A C 1
ATOM 813 O O . ARG A 1 96 ? 30.073 0.365 87.446 1.00 14.02 100 ARG A O 1
ATOM 821 N N . PRO A 1 97 ? 31.191 2.059 86.506 1.00 15.65 101 PRO A N 1
ATOM 822 C CA . PRO A 1 97 ? 32.484 1.449 86.810 1.00 15.82 101 PRO A CA 1
ATOM 823 C C . PRO A 1 97 ? 32.645 1.171 88.315 1.00 17.60 101 PRO A C 1
ATOM 824 O O . PRO A 1 97 ? 32.385 2.012 89.162 1.00 18.61 101 PRO A O 1
ATOM 828 N N . GLY A 1 98 ? 33.034 -0.063 88.622 1.00 17.26 102 GLY A N 1
ATOM 829 C CA . GLY A 1 98 ? 33.318 -0.450 89.985 1.00 17.42 102 GLY A CA 1
ATOM 830 C C . GLY A 1 98 ? 32.090 -0.722 90.850 1.00 15.41 102 GLY A C 1
ATOM 831 O O . GLY A 1 98 ? 32.275 -1.023 92.027 1.00 17.34 102 GLY A O 1
ATOM 832 N N . MET A 1 99 ? 30.871 -0.670 90.291 1.00 13.15 103 MET A N 1
ATOM 833 C CA . MET A 1 99 ? 29.687 -0.772 91.126 1.00 12.65 103 MET A CA 1
ATOM 834 C C . MET A 1 99 ? 29.190 -2.209 91.069 1.00 13.61 103 MET A C 1
ATOM 835 O O . MET A 1 99 ? 28.977 -2.768 89.977 1.00 15.53 103 MET A O 1
ATOM 840 N N . THR A 1 100 ? 28.953 -2.807 92.237 1.00 13.52 104 THR A N 1
ATOM 841 C CA . THR A 1 100 ? 28.409 -4.154 92.273 1.00 15.09 104 THR A CA 1
ATOM 842 C C . THR A 1 100 ? 27.034 -4.249 92.959 1.00 13.18 104 THR A C 1
ATOM 843 O O . THR A 1 100 ? 26.385 -5.320 92.869 1.00 16.95 104 THR A O 1
ATOM 847 N N . SER A 1 101 ? 26.555 -3.191 93.628 1.00 11.35 105 SER A N 1
ATOM 848 C CA A SER A 1 101 ? 25.278 -3.194 94.311 0.50 12.54 105 SER A CA 1
ATOM 849 C CA B SER A 1 101 ? 25.217 -3.196 94.196 0.50 12.23 105 SER A CA 1
ATOM 850 C C . SER A 1 101 ? 24.758 -1.751 94.394 1.00 11.80 105 SER A C 1
ATOM 851 O O . SER A 1 101 ? 25.568 -0.862 94.596 1.00 12.61 105 SER A O 1
ATOM 856 N N . TYR A 1 102 ? 23.432 -1.568 94.317 1.00 11.46 106 TYR A N 1
ATOM 857 C CA . TYR A 1 102 ? 22.804 -0.288 94.590 1.00 11.85 106 TYR A CA 1
ATOM 858 C C . TYR A 1 102 ? 21.376 -0.558 95.059 1.00 11.30 106 TYR A C 1
ATOM 859 O O . TYR A 1 102 ? 20.605 -1.247 94.350 1.00 13.21 106 TYR A O 1
ATOM 868 N N . LEU A 1 103 ? 21.034 -0.053 96.250 1.00 10.73 107 LEU A N 1
ATOM 869 C CA . LEU A 1 103 ? 19.717 -0.221 96.832 1.00 10.85 107 LEU A CA 1
ATOM 870 C C . LEU A 1 103 ? 19.207 1.128 97.333 1.00 10.17 107 LEU A C 1
ATOM 871 O O . LEU A 1 103 ? 19.940 1.891 97.956 1.00 11.46 107 LEU A O 1
ATOM 876 N N . VAL A 1 104 ? 17.937 1.370 97.032 1.00 10.70 108 VAL A N 1
ATOM 877 C CA . VAL A 1 104 ? 17.165 2.491 97.560 1.00 10.21 108 VAL A CA 1
ATOM 878 C C . VAL A 1 104 ? 16.053 1.930 98.435 1.00 9.89 108 VAL A C 1
ATOM 879 O O . VAL A 1 104 ? 15.378 1.003 97.999 1.00 11.54 108 VAL A O 1
ATOM 883 N N . ARG A 1 105 ? 15.878 2.513 99.632 1.00 10.13 109 ARG A N 1
ATOM 884 C CA . ARG A 1 105 ? 14.757 2.143 100.473 1.00 10.87 109 ARG A CA 1
ATOM 885 C C . ARG A 1 105 ? 14.104 3.403 101.030 1.00 9.44 109 ARG A C 1
ATOM 886 O O . ARG A 1 105 ? 14.739 4.148 101.786 1.00 11.10 109 ARG A O 1
ATOM 894 N N . VAL A 1 106 ? 12.847 3.646 100.652 1.00 10.32 110 VAL A N 1
ATOM 895 C CA . VAL A 1 106 ? 12.098 4.751 101.204 1.00 11.34 110 VAL A CA 1
ATOM 896 C C . VAL A 1 106 ? 11.724 4.376 102.652 1.00 11.72 110 VAL A C 1
ATOM 897 O O . VAL A 1 106 ? 11.040 3.401 102.881 1.00 13.18 110 VAL A O 1
ATOM 901 N N . VAL A 1 107 ? 12.250 5.142 103.604 1.00 10.81 111 VAL A N 1
ATOM 902 C CA . VAL A 1 107 ? 12.153 4.874 105.048 1.00 10.41 111 VAL A CA 1
ATOM 903 C C . VAL A 1 107 ? 10.821 5.369 105.590 1.00 11.25 111 VAL A C 1
ATOM 904 O O . VAL A 1 107 ? 10.136 4.632 106.243 1.00 14.06 111 VAL A O 1
ATOM 908 N N . SER A 1 108 ? 10.470 6.594 105.232 1.00 10.98 112 SER A N 1
ATOM 909 C CA A SER A 1 108 ? 9.321 7.287 105.777 0.50 11.66 112 SER A CA 1
ATOM 910 C CA B SER A 1 108 ? 9.304 7.270 105.758 0.50 11.41 112 SER A CA 1
ATOM 911 C C . SER A 1 108 ? 8.923 8.393 104.800 1.00 10.49 112 SER A C 1
ATOM 912 O O . SER A 1 108 ? 9.783 9.120 104.323 1.00 12.68 112 SER A O 1
ATOM 917 N N . THR A 1 109 ? 7.612 8.568 104.578 1.00 12.10 113 THR A N 1
ATOM 918 C CA . THR A 1 109 ? 7.134 9.729 103.860 1.00 12.75 113 THR A CA 1
ATOM 919 C C . THR A 1 109 ? 5.659 9.935 104.167 1.00 13.84 113 THR A C 1
ATOM 920 O O . THR A 1 109 ? 4.956 8.983 104.429 1.00 14.97 113 THR A O 1
ATOM 924 N N . ASN A 1 110 ? 5.216 11.183 104.046 1.00 13.46 114 ASN A N 1
ATOM 925 C CA . ASN A 1 110 ? 3.799 11.520 104.009 1.00 15.01 114 ASN A CA 1
ATOM 926 C C . ASN A 1 110 ? 3.399 12.092 102.646 1.00 13.42 114 ASN A C 1
ATOM 927 O O . ASN A 1 110 ? 2.284 12.616 102.498 1.00 15.52 114 ASN A O 1
ATOM 932 N N . TYR A 1 111 ? 4.300 11.972 101.667 1.00 13.01 115 TYR A N 1
ATOM 933 C CA . TYR A 1 111 ? 4.082 12.288 100.247 1.00 12.25 115 TYR A CA 1
ATOM 934 C C . TYR A 1 111 ? 3.932 13.779 99.932 1.00 12.88 115 TYR A C 1
ATOM 935 O O . TYR A 1 111 ? 4.357 14.196 98.845 1.00 13.27 115 TYR A O 1
ATOM 944 N N . ASN A 1 112 ? 3.261 14.545 100.805 1.00 12.46 116 ASN A N 1
ATOM 945 C CA . ASN A 1 112 ? 2.946 15.957 100.493 1.00 14.77 116 ASN A CA 1
ATOM 946 C C . ASN A 1 112 ? 3.858 16.941 101.232 1.00 14.12 116 ASN A C 1
ATOM 947 O O . ASN A 1 112 ? 3.717 18.136 100.990 1.00 15.06 116 ASN A O 1
ATOM 952 N N . GLN A 1 113 ? 4.788 16.452 102.057 1.00 12.32 117 GLN A N 1
ATOM 953 C CA . GLN A 1 113 ? 5.638 17.332 102.849 1.00 13.47 117 GLN A CA 1
ATOM 954 C C . GLN A 1 113 ? 7.067 16.814 102.896 1.00 10.11 117 GLN A C 1
ATOM 955 O O . GLN A 1 113 ? 7.993 17.567 102.531 1.00 11.75 117 GLN A O 1
ATOM 961 N N . HIS A 1 114 ? 7.263 15.595 103.416 1.00 11.52 118 HIS A N 1
ATOM 962 C CA . HIS A 1 114 ? 8.621 15.113 103.692 1.00 10.71 118 HIS A CA 1
ATOM 963 C C . HIS A 1 114 ? 8.782 13.653 103.268 1.00 11.79 118 HIS A C 1
ATOM 964 O O . HIS A 1 114 ? 7.806 12.886 103.156 1.00 11.51 118 HIS A O 1
ATOM 971 N N . ALA A 1 115 ? 10.050 13.267 103.182 1.00 11.16 119 ALA A N 1
ATOM 972 C CA . ALA A 1 115 ? 10.445 11.885 103.051 1.00 12.95 119 ALA A CA 1
ATOM 973 C C . ALA A 1 115 ? 11.845 11.730 103.610 1.00 11.46 119 ALA A C 1
ATOM 974 O O . ALA A 1 115 ? 12.643 12.670 103.573 1.00 11.69 119 ALA A O 1
ATOM 976 N N . MET A 1 116 ? 12.142 10.505 104.054 1.00 11.24 120 MET A N 1
ATOM 977 C CA . MET A 1 116 ? 13.515 10.098 104.305 1.00 10.53 120 MET A CA 1
ATOM 978 C C . MET A 1 116 ? 13.759 8.851 103.472 1.00 10.48 120 MET A C 1
ATOM 979 O O . MET A 1 116 ? 12.940 7.923 103.496 1.00 10.98 120 MET A O 1
ATOM 984 N N . VAL A 1 117 ? 14.914 8.838 102.812 1.00 9.94 121 VAL A N 1
ATOM 985 C CA . VAL A 1 117 ? 15.274 7.727 101.890 1.00 10.04 121 VAL A CA 1
ATOM 986 C C . VAL A 1 117 ? 16.706 7.295 102.201 1.00 10.00 121 VAL A C 1
ATOM 987 O O . VAL A 1 117 ? 17.583 8.137 102.383 1.00 10.00 121 VAL A O 1
ATOM 991 N N . PHE A 1 118 ? 16.884 5.978 102.272 1.00 9.89 122 PHE A N 1
ATOM 992 C CA . PHE A 1 118 ? 18.170 5.347 102.521 1.00 9.97 122 PHE A CA 1
ATOM 993 C C . PHE A 1 118 ? 18.725 4.791 101.210 1.00 10.20 122 PHE A C 1
ATOM 994 O O . PHE A 1 118 ? 18.005 4.194 100.431 1.0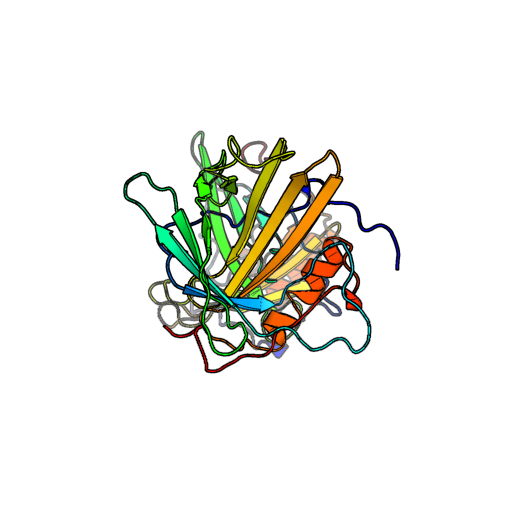0 10.97 122 PHE A O 1
ATOM 1002 N N . PHE A 1 119 ? 20.019 4.996 101.015 1.00 10.04 123 PHE A N 1
ATOM 1003 C CA . PHE A 1 119 ? 20.750 4.515 99.838 1.00 10.00 123 PHE A CA 1
ATOM 1004 C C . PHE A 1 119 ? 21.980 3.742 100.286 1.00 10.22 123 PHE A C 1
ATOM 1005 O O . PHE A 1 119 ? 22.704 4.210 101.164 1.00 11.18 123 PHE A O 1
ATOM 1013 N N . LYS A 1 120 ? 22.231 2.600 99.641 1.00 11.17 124 LYS A N 1
ATOM 1014 C CA . LYS A 1 120 ? 23.429 1.841 99.907 1.00 11.77 124 LYS A CA 1
ATOM 1015 C C . LYS A 1 120 ? 23.995 1.349 98.573 1.00 12.07 124 LYS A C 1
ATOM 1016 O O . LYS A 1 120 ? 23.285 0.748 97.792 1.00 12.62 124 LYS A O 1
ATOM 1022 N N . THR A 1 121 ? 25.288 1.584 98.342 1.00 11.46 125 THR A N 1
ATOM 1023 C CA A THR A 1 121 ? 25.978 1.093 97.162 0.50 11.99 125 THR A CA 1
ATOM 1024 C CA B THR A 1 121 ? 25.929 1.021 97.162 0.50 10.87 125 THR A CA 1
ATOM 1025 C C . THR A 1 121 ? 27.237 0.353 97.604 1.00 12.41 125 THR A C 1
ATOM 1026 O O . THR A 1 121 ? 27.835 0.680 98.602 1.00 15.47 125 THR A O 1
ATOM 1033 N N . VAL A 1 122 ? 27.651 -0.617 96.820 1.00 11.99 126 VAL A N 1
ATOM 1034 C CA . VAL A 1 122 ? 28.982 -1.152 96.929 1.00 13.28 126 VAL A CA 1
ATOM 1035 C C . VAL A 1 122 ? 29.695 -0.756 95.642 1.00 13.13 126 VAL A C 1
ATOM 1036 O O . VAL A 1 122 ? 29.254 -1.146 94.561 1.00 13.94 126 VAL A O 1
ATOM 1040 N N . VAL A 1 123 ? 30.686 0.124 95.824 1.00 12.97 127 VAL A N 1
ATOM 1041 C CA . VAL A 1 123 ? 31.487 0.675 94.737 1.00 16.57 127 VAL A CA 1
ATOM 1042 C C . VAL A 1 123 ? 32.969 0.511 95.110 1.00 15.07 127 VAL A C 1
ATOM 1043 O O . VAL A 1 123 ? 33.357 0.791 96.214 1.00 17.98 127 VAL A O 1
ATOM 1047 N N . GLN A 1 124 ? 33.788 0.093 94.133 1.00 16.88 128 GLN A N 1
ATOM 1048 C CA . GLN A 1 124 ? 35.193 -0.206 94.361 1.00 19.64 128 GLN A CA 1
ATOM 1049 C C . GLN A 1 124 ? 35.339 -1.095 95.610 1.00 17.32 128 GLN A C 1
ATOM 1050 O O . GLN A 1 124 ? 36.258 -0.940 96.399 1.00 16.44 128 GLN A O 1
ATOM 1056 N N . ASN A 1 125 ? 34.392 -2.040 95.749 1.00 12.96 129 ASN A N 1
ATOM 1057 C CA . ASN A 1 125 ? 34.458 -3.119 96.692 1.00 14.66 129 ASN A CA 1
ATOM 1058 C C . ASN A 1 125 ? 34.400 -2.601 98.130 1.00 14.95 129 ASN A C 1
ATOM 1059 O O . ASN A 1 125 ? 34.918 -3.253 99.043 1.00 13.72 129 ASN A O 1
ATOM 1064 N N . ARG A 1 126 ? 33.700 -1.481 98.337 1.00 13.99 130 ARG A N 1
ATOM 1065 C CA . ARG A 1 126 ? 33.470 -0.924 99.665 1.00 13.72 130 ARG A CA 1
ATOM 1066 C C . ARG A 1 126 ? 32.053 -0.397 99.787 1.00 13.64 130 ARG A C 1
ATOM 1067 O O . ARG A 1 126 ? 31.436 -0.007 98.824 1.00 15.15 130 ARG A O 1
ATOM 1075 N N . GLU A 1 127 ? 31.556 -0.449 101.022 1.00 13.67 131 GLU A N 1
ATOM 1076 C CA . GLU A 1 127 ? 30.228 0.005 101.339 1.00 12.42 131 GLU A CA 1
ATOM 1077 C C . GLU A 1 127 ? 30.151 1.524 101.412 1.00 13.35 131 GLU A C 1
ATOM 1078 O O . GLU A 1 127 ? 30.935 2.165 102.094 1.00 15.42 131 GLU A O 1
ATOM 1084 N N . LYS A 1 128 ? 29.165 2.083 100.710 1.00 11.89 132 LYS A N 1
ATOM 1085 C CA . LYS A 1 128 ? 28.827 3.503 100.848 1.00 13.81 132 LYS A CA 1
ATOM 1086 C C . LYS A 1 128 ? 27.333 3.601 101.161 1.00 11.38 132 LYS A C 1
ATOM 1087 O O . LYS A 1 128 ? 26.537 2.829 100.593 1.00 13.50 132 LYS A O 1
ATOM 1093 N N . PHE A 1 129 ? 26.941 4.475 102.103 1.00 12.11 133 PHE A N 1
ATOM 1094 C CA . PHE A 1 129 ? 25.531 4.653 102.315 1.00 12.36 133 PHE A CA 1
ATOM 1095 C C . PHE A 1 129 ? 25.272 6.090 102.699 1.00 11.92 133 PHE A C 1
ATOM 1096 O O . PHE A 1 129 ? 26.154 6.806 103.172 1.00 11.61 133 PHE A O 1
ATOM 1104 N N . TRP A 1 130 ? 24.031 6.492 102.432 1.00 11.65 134 TRP A N 1
ATOM 1105 C CA . TRP A 1 130 ? 23.612 7.833 102.778 1.00 12.09 134 TRP A CA 1
ATOM 1106 C C . TRP A 1 130 ? 22.094 7.865 102.971 1.00 11.28 134 TRP A C 1
ATOM 1107 O O . TRP A 1 130 ? 21.379 6.963 102.588 1.00 11.44 134 TRP A O 1
ATOM 1118 N N . ILE A 1 131 ? 21.653 8.905 103.664 1.00 11.46 135 ILE A N 1
ATOM 1119 C CA . ILE A 1 131 ? 20.253 9.157 103.941 1.00 11.20 135 ILE A CA 1
ATOM 1120 C C . ILE A 1 131 ? 19.958 10.570 103.469 1.00 10.75 135 ILE A C 1
ATOM 1121 O O . ILE A 1 131 ? 20.740 11.505 103.716 1.00 12.24 135 ILE A O 1
ATOM 1126 N N . THR A 1 132 ? 18.817 10.716 102.800 1.00 9.55 136 THR A N 1
ATOM 1127 C CA A THR A 1 132 ? 18.363 12.038 102.400 0.50 9.87 136 THR A CA 1
ATOM 1128 C CA B THR A 1 132 ? 18.349 12.008 102.358 0.50 10.72 136 THR A CA 1
ATOM 1129 C C . THR A 1 132 ? 17.049 12.354 103.098 1.00 10.07 136 THR A C 1
ATOM 1130 O O . THR A 1 132 ? 16.196 11.476 103.259 1.00 12.79 136 THR A O 1
ATOM 1137 N N . LEU A 1 133 ? 16.951 13.610 103.536 1.00 8.40 137 LEU A N 1
ATOM 1138 C CA . LEU A 1 133 ? 15.717 14.229 103.999 1.00 9.55 137 LEU A CA 1
ATOM 1139 C C . LEU A 1 133 ? 15.177 15.121 102.883 1.00 8.81 137 LEU A C 1
ATOM 1140 O O . LEU A 1 133 ? 15.846 16.106 102.479 1.00 10.47 137 LEU A O 1
ATOM 1145 N N . TYR A 1 134 ? 14.051 14.703 102.316 1.00 8.91 138 TYR A N 1
ATOM 1146 C CA . TYR A 1 134 ? 13.391 15.407 101.222 1.00 9.75 138 TYR A CA 1
ATOM 1147 C C . TYR A 1 134 ? 12.277 16.277 101.775 1.00 9.15 138 TYR A C 1
ATOM 1148 O O . TYR A 1 134 ? 11.537 15.818 102.655 1.00 10.51 138 TYR A O 1
ATOM 1157 N N . GLY A 1 135 ? 12.070 17.436 101.148 1.00 8.81 139 GLY A N 1
ATOM 1158 C CA . GLY A 1 135 ? 10.929 18.283 101.379 1.00 9.80 139 GLY A CA 1
ATOM 1159 C C . GLY A 1 135 ? 10.246 18.613 100.065 1.00 9.82 139 GLY A C 1
ATOM 1160 O O . GLY A 1 135 ? 10.889 18.783 99.026 1.00 11.40 139 GLY A O 1
ATOM 1161 N N . ARG A 1 136 ? 8.931 18.763 100.100 1.00 9.66 140 ARG A N 1
ATOM 1162 C CA . ARG A 1 136 ? 8.221 19.342 98.995 1.00 11.55 140 ARG A CA 1
ATOM 1163 C C . ARG A 1 136 ? 8.477 20.855 98.898 1.00 12.76 140 ARG A C 1
ATOM 1164 O O . ARG A 1 136 ? 8.264 21.424 97.828 1.00 13.45 140 ARG A O 1
ATOM 1172 N N . THR A 1 137 ? 8.944 21.461 99.994 1.00 12.27 141 THR A N 1
ATOM 1173 C CA . THR A 1 137 ? 9.360 22.808 100.146 1.00 12.74 141 THR A CA 1
ATOM 1174 C C . THR A 1 137 ? 10.851 22.808 100.479 1.00 10.65 141 THR A C 1
ATOM 1175 O O . THR A 1 137 ? 11.395 21.787 100.923 1.00 12.57 141 THR A O 1
ATOM 1179 N N . LYS A 1 138 ? 11.496 23.965 100.307 1.00 10.71 142 LYS A N 1
ATOM 1180 C CA . LYS A 1 138 ? 12.942 24.080 100.555 1.00 12.89 142 LYS A CA 1
ATOM 1181 C C . LYS A 1 138 ? 13.290 24.083 102.032 1.00 12.95 142 LYS A C 1
ATOM 1182 O O . LYS A 1 138 ? 14.437 23.840 102.352 1.00 13.10 142 LYS A O 1
ATOM 1188 N N . GLU A 1 139 ? 12.314 24.341 102.899 1.00 14.20 143 GLU A N 1
ATOM 1189 C CA . GLU A 1 139 ? 12.552 24.314 104.329 1.00 12.90 143 GLU A CA 1
ATOM 1190 C C . GLU A 1 139 ? 11.540 23.363 104.970 1.00 12.41 143 GLU A C 1
ATOM 1191 O O . GLU A 1 139 ? 10.411 23.218 104.480 1.00 15.88 143 GLU A O 1
ATOM 1197 N N . LEU A 1 140 ? 11.999 22.678 106.026 1.00 13.32 144 LEU A N 1
ATOM 1198 C CA . LEU A 1 140 ? 11.155 21.845 106.822 1.00 13.17 144 LEU A CA 1
ATOM 1199 C C . LEU A 1 140 ? 11.237 22.281 108.298 1.00 15.01 144 LEU A C 1
ATOM 1200 O O . LEU A 1 140 ? 12.085 23.066 108.729 1.00 17.10 144 LEU A O 1
ATOM 1205 N N . THR A 1 141 ? 10.364 21.697 109.099 1.00 14.81 145 THR A N 1
ATOM 1206 C CA . THR A 1 141 ? 10.275 21.995 110.519 1.00 15.00 145 THR A CA 1
ATOM 1207 C C . THR A 1 141 ? 11.480 21.454 111.300 1.00 15.12 145 THR A C 1
ATOM 1208 O O . THR A 1 141 ? 12.119 20.478 110.922 1.00 15.44 145 THR A O 1
ATOM 1212 N N . SER A 1 142 ? 11.754 22.096 112.439 1.00 16.33 146 SER A N 1
ATOM 1213 C CA . SER A 1 142 ? 12.795 21.614 113.331 1.00 17.29 146 SER A CA 1
ATOM 1214 C C . SER A 1 142 ? 12.510 20.158 113.752 1.00 15.24 146 SER A C 1
ATOM 1215 O O . SER A 1 142 ? 13.422 19.381 113.878 1.00 15.22 146 SER A O 1
ATOM 1218 N N . GLU A 1 143 ? 11.240 19.793 113.979 1.00 14.01 147 GLU A N 1
ATOM 1219 C CA . GLU A 1 143 ? 10.919 18.438 114.4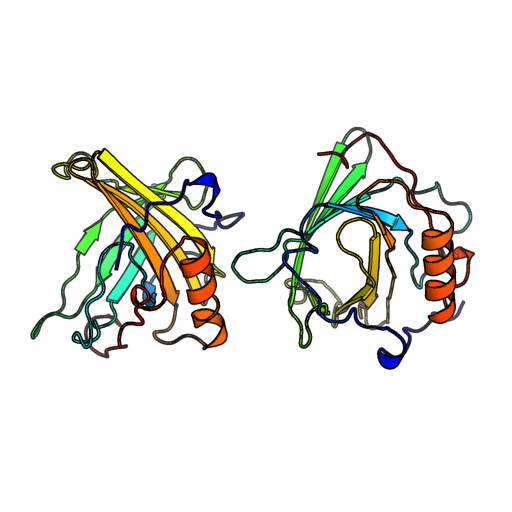34 1.00 13.85 147 GLU A CA 1
ATOM 1220 C C . GLU A 1 143 ? 11.379 17.444 113.360 1.00 13.97 147 GLU A C 1
ATOM 1221 O O . GLU A 1 143 ? 11.941 16.421 113.674 1.00 13.30 147 GLU A O 1
ATOM 1227 N N . LEU A 1 144 ? 11.131 17.749 112.083 1.00 12.48 148 LEU A N 1
ATOM 1228 C CA . LEU A 1 144 ? 11.473 16.791 111.022 1.00 12.25 148 LEU A CA 1
ATOM 1229 C C . LEU A 1 144 ? 12.990 16.708 110.885 1.00 12.12 148 LEU A C 1
ATOM 1230 O O . LEU A 1 144 ? 13.545 15.633 110.630 1.00 12.63 148 LEU A O 1
ATOM 1235 N N . LYS A 1 145 ? 13.668 17.857 110.980 1.00 12.55 149 LYS A N 1
ATOM 1236 C CA . LYS A 1 145 ? 15.125 17.864 110.896 1.00 12.81 149 LYS A CA 1
ATOM 1237 C C . LYS A 1 145 ? 15.742 17.076 112.060 1.00 12.57 149 LYS A C 1
ATOM 1238 O O . LYS A 1 145 ? 16.674 16.302 111.864 1.00 13.94 149 LYS A O 1
ATOM 1244 N N . GLU A 1 146 ? 15.225 17.275 113.270 1.00 13.39 150 GLU A N 1
ATOM 1245 C CA . GLU A 1 146 ? 15.720 16.574 114.415 1.00 13.88 150 GLU A CA 1
ATOM 1246 C C . GLU A 1 146 ? 15.494 15.064 114.284 1.00 14.82 150 GLU A C 1
ATOM 1247 O O . GLU A 1 146 ? 16.345 14.258 114.667 1.00 13.95 150 GLU A O 1
ATOM 1253 N N . ASN A 1 147 ? 14.341 14.676 113.753 1.00 13.69 151 ASN A N 1
ATOM 1254 C CA . ASN A 1 147 ? 14.070 13.260 113.548 1.00 15.26 151 ASN A CA 1
ATOM 1255 C C . ASN A 1 147 ? 15.088 12.673 112.554 1.00 11.91 151 ASN A C 1
ATOM 1256 O O . ASN A 1 147 ? 15.500 11.525 112.684 1.00 13.08 151 ASN A O 1
ATOM 1261 N N . PHE A 1 148 ? 15.448 13.457 111.520 1.00 11.25 152 PHE A N 1
ATOM 1262 C CA . PHE A 1 148 ? 16.430 13.012 110.555 1.00 11.50 152 PHE A CA 1
ATOM 1263 C C . PHE A 1 148 ? 17.798 12.859 111.226 1.00 10.86 152 PHE A C 1
ATOM 1264 O O . PHE A 1 148 ? 18.538 11.933 110.915 1.00 11.92 152 PHE A O 1
ATOM 1272 N N . ILE A 1 149 ? 18.196 13.823 112.068 1.00 11.83 153 ILE A N 1
ATOM 1273 C CA . ILE A 1 149 ? 19.465 13.698 112.785 1.00 12.69 153 ILE A CA 1
ATOM 1274 C C . ILE A 1 149 ? 19.450 12.410 113.621 1.00 10.95 153 ILE A C 1
ATOM 1275 O O . ILE A 1 149 ? 20.411 11.669 113.634 1.00 12.74 153 ILE A O 1
ATOM 1280 N N . ARG A 1 150 ? 18.382 12.202 114.401 1.00 12.61 154 ARG A N 1
ATOM 1281 C CA . ARG A 1 150 ? 18.310 11.046 115.280 1.00 13.55 154 ARG A CA 1
ATOM 1282 C C . ARG A 1 150 ? 18.438 9.770 114.435 1.00 11.85 154 ARG A C 1
ATOM 1283 O O . ARG A 1 150 ? 19.199 8.867 114.807 1.00 12.86 154 ARG A O 1
ATOM 1291 N N . PHE A 1 151 ? 17.687 9.694 113.336 1.00 11.34 155 PHE A N 1
ATOM 1292 C CA . PHE A 1 151 ? 17.716 8.510 112.478 1.00 12.00 155 PHE A CA 1
ATOM 1293 C C . PHE A 1 151 ? 19.109 8.271 111.906 1.00 11.35 155 PHE A C 1
ATOM 1294 O O . PHE A 1 151 ? 19.611 7.154 111.903 1.00 12.80 155 PHE A O 1
ATOM 1302 N N . SER A 1 152 ? 19.728 9.344 111.421 1.00 12.03 156 SER A N 1
ATOM 1303 C CA . SER A 1 152 ? 21.105 9.267 110.909 1.00 12.03 156 SER A CA 1
ATOM 1304 C C . SER A 1 152 ? 22.065 8.703 111.969 1.00 12.47 156 SER A C 1
ATOM 1305 O O . SER A 1 152 ? 22.884 7.810 111.694 1.00 12.11 156 SER A O 1
ATOM 1308 N N . LYS A 1 153 ? 21.994 9.236 113.184 1.00 11.75 157 LYS A N 1
ATOM 1309 C CA . LYS A 1 153 ? 22.836 8.735 114.280 1.00 12.77 157 LYS A CA 1
ATOM 1310 C C . LYS A 1 153 ? 22.495 7.276 114.596 1.00 13.77 157 LYS A C 1
ATOM 1311 O O . LYS A 1 153 ? 23.402 6.504 114.953 1.00 13.36 157 LYS A O 1
ATOM 1317 N N . SER A 1 154 ? 21.207 6.906 114.481 1.00 12.36 158 SER A N 1
ATOM 1318 C CA . SER A 1 154 ? 20.804 5.492 114.758 1.00 14.32 158 SER A CA 1
ATOM 1319 C C . SER A 1 154 ? 21.509 4.539 113.775 1.00 14.53 158 SER A C 1
ATOM 1320 O O . SER A 1 154 ? 21.652 3.357 114.083 1.00 16.13 158 SER A O 1
ATOM 1323 N N . LEU A 1 155 ? 21.917 5.047 112.606 1.00 12.34 159 LEU A N 1
ATOM 1324 C CA . LEU A 1 155 ? 22.628 4.212 111.607 1.00 12.93 159 LEU A CA 1
ATOM 1325 C C . LEU A 1 155 ? 24.135 4.437 111.678 1.00 13.42 159 LEU A C 1
ATOM 1326 O O . LEU A 1 155 ? 24.853 3.985 110.785 1.00 16.39 159 LEU A O 1
ATOM 1331 N N . GLY A 1 156 ? 24.609 5.099 112.729 1.00 13.40 160 GLY A N 1
ATOM 1332 C CA . GLY A 1 156 ? 26.020 5.179 113.038 1.00 15.31 160 GLY A CA 1
ATOM 1333 C C . GLY A 1 156 ? 26.693 6.455 112.546 1.00 15.28 160 GLY A C 1
ATOM 1334 O O . GLY A 1 156 ? 27.900 6.604 112.680 1.00 16.96 160 GLY A O 1
ATOM 1335 N N . LEU A 1 157 ? 25.912 7.408 112.033 1.00 13.90 161 LEU A N 1
ATOM 1336 C CA . LEU A 1 157 ? 26.523 8.611 111.478 1.00 13.45 161 LEU A CA 1
ATOM 1337 C C . LEU A 1 157 ? 26.723 9.686 112.531 1.00 13.40 161 LEU A C 1
ATOM 1338 O O . LEU A 1 157 ? 25.766 10.105 113.199 1.00 14.50 161 LEU A O 1
ATOM 1343 N N . PRO A 1 158 ? 27.956 10.192 112.698 1.00 13.85 162 PRO A N 1
ATOM 1344 C CA . PRO A 1 158 ? 28.170 11.326 113.594 1.00 13.68 162 PRO A CA 1
ATOM 1345 C C . PRO A 1 158 ? 27.512 12.611 113.076 1.00 13.56 162 PRO A C 1
ATOM 1346 O O . PRO A 1 158 ? 27.287 12.778 111.886 1.00 15.29 162 PRO A O 1
ATOM 1350 N N . GLU A 1 159 ? 27.239 13.521 114.013 1.00 14.25 163 GLU A N 1
ATOM 13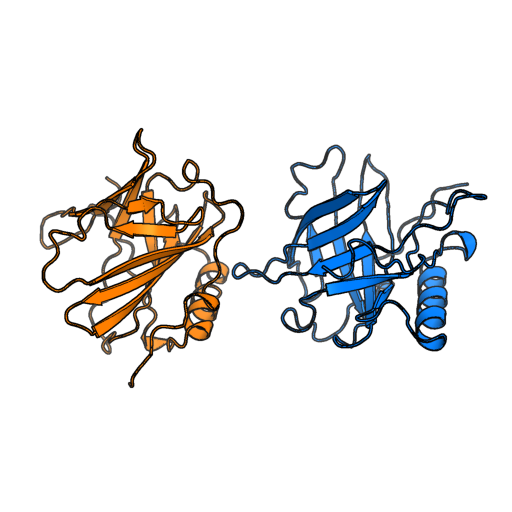51 C CA . GLU A 1 159 ? 26.659 14.849 113.683 1.00 16.20 163 GLU A CA 1
ATOM 1352 C C . GLU A 1 159 ? 27.430 15.549 112.558 1.00 14.63 163 GLU A C 1
ATOM 1353 O O . GLU A 1 159 ? 26.811 16.162 111.683 1.00 16.80 163 GLU A O 1
ATOM 1359 N N . ASN A 1 160 ? 28.765 15.411 112.513 1.00 17.68 164 ASN A N 1
ATOM 1360 C CA . ASN A 1 160 ? 29.526 16.178 111.505 1.00 20.06 164 ASN A CA 1
ATOM 1361 C C . ASN A 1 160 ? 29.506 15.501 110.121 1.00 21.44 164 ASN A C 1
ATOM 1362 O O . ASN A 1 160 ? 30.130 16.005 109.188 1.00 24.58 164 ASN A O 1
ATOM 1367 N N . HIS A 1 161 ? 28.763 14.401 109.978 1.00 16.86 165 HIS A N 1
ATOM 1368 C CA . HIS A 1 161 ? 28.469 13.794 108.668 1.00 15.41 165 HIS A CA 1
ATOM 1369 C C . HIS A 1 161 ? 27.076 14.224 108.166 1.00 15.23 165 HIS A C 1
ATOM 1370 O O . HIS A 1 161 ? 26.627 13.760 107.104 1.00 19.10 165 HIS A O 1
ATOM 1377 N N . ILE A 1 162 ? 26.348 15.023 108.944 1.00 14.16 166 ILE A N 1
ATOM 1378 C CA . ILE A 1 162 ? 24.995 15.440 108.578 1.00 14.21 166 ILE A CA 1
ATOM 1379 C C . ILE A 1 162 ? 25.054 16.894 108.084 1.00 15.84 166 ILE A C 1
ATOM 1380 O O . ILE A 1 162 ? 25.642 17.748 108.739 1.00 19.88 166 ILE A O 1
ATOM 1385 N N . VAL A 1 163 ? 24.448 17.171 106.924 1.00 13.56 167 VAL A N 1
ATOM 1386 C CA . VAL A 1 163 ? 24.555 18.453 106.210 1.00 14.69 167 VAL A CA 1
ATOM 1387 C C . VAL A 1 163 ? 23.137 18.922 105.902 1.00 12.47 167 VAL A C 1
ATOM 1388 O O . VAL A 1 163 ? 22.295 18.118 105.461 1.00 13.02 167 VAL A O 1
ATOM 1392 N N . PHE A 1 164 ? 22.887 20.224 106.086 1.00 13.11 168 PHE A N 1
ATOM 1393 C CA . PHE A 1 164 ? 21.649 20.851 105.697 1.00 11.77 168 PHE A CA 1
ATOM 1394 C C . PHE A 1 164 ? 21.944 21.863 104.596 1.00 12.00 168 PHE A C 1
ATOM 1395 O O . PHE A 1 164 ? 22.389 22.985 104.868 1.00 13.58 168 PHE A O 1
ATOM 1403 N N . PRO A 1 165 ? 21.743 21.492 103.318 1.00 11.37 169 PRO A N 1
ATOM 1404 C CA . PRO A 1 165 ? 22.099 22.400 102.234 1.00 11.42 169 PRO A CA 1
ATOM 1405 C C . PRO A 1 165 ? 21.283 23.699 102.223 1.00 11.71 169 PRO A C 1
ATOM 1406 O O . PRO A 1 165 ? 20.189 23.822 102.810 1.00 14.51 169 PRO A O 1
ATOM 1410 N N . VAL A 1 166 ? 21.866 24.705 101.576 1.00 12.13 170 VAL A N 1
ATOM 1411 C CA . VAL A 1 166 ? 21.317 26.048 101.600 1.00 12.35 170 VAL A CA 1
ATOM 1412 C C . VAL A 1 166 ? 20.364 26.220 100.435 1.00 12.64 170 VAL A C 1
ATOM 1413 O O . VAL A 1 166 ? 20.771 26.088 99.272 1.00 13.73 170 VAL A O 1
ATOM 1417 N N . PRO A 1 167 ? 19.102 26.593 100.696 1.00 11.80 171 PRO A N 1
ATOM 1418 C CA . PRO A 1 167 ? 18.181 26.951 99.613 1.00 11.12 171 PRO A CA 1
ATOM 1419 C C . PRO A 1 167 ? 18.755 28.047 98.709 1.00 13.90 171 PRO A C 1
ATOM 1420 O O . PRO A 1 167 ? 19.399 28.948 99.197 1.00 13.41 171 PRO A O 1
ATOM 1424 N N . ILE A 1 168 ? 18.501 27.909 97.394 1.00 13.72 172 ILE A N 1
ATOM 1425 C CA . ILE A 1 168 ? 18.891 28.855 96.387 1.00 13.86 172 ILE A CA 1
ATOM 1426 C C . ILE A 1 168 ? 17.678 29.111 95.494 1.00 15.68 172 ILE A C 1
ATOM 1427 O O . ILE A 1 168 ? 16.723 28.314 95.486 1.00 16.52 172 ILE A O 1
ATOM 1432 N N . ASP A 1 169 ? 17.720 30.214 94.744 1.00 15.43 173 ASP A N 1
ATOM 1433 C CA . ASP A 1 169 ? 16.675 30.568 93.779 1.00 19.17 173 ASP A CA 1
ATOM 1434 C C . ASP A 1 169 ? 16.952 30.015 92.370 1.00 17.50 173 ASP A C 1
ATOM 1435 O O . ASP A 1 169 ? 16.013 29.881 91.547 1.00 24.86 173 ASP A O 1
ATOM 1440 N N . GLN A 1 170 ? 18.212 29.713 92.051 1.00 17.56 174 GLN A N 1
ATOM 1441 C CA . GLN A 1 170 ? 18.556 29.302 90.707 1.00 17.07 174 GLN A CA 1
ATOM 1442 C C . GLN A 1 170 ? 18.306 27.806 90.548 1.00 15.52 174 GLN A C 1
ATOM 1443 O O . GLN A 1 170 ? 18.511 27.042 91.505 1.00 15.72 174 GLN A O 1
ATOM 1449 N N . CYS A 1 171 ? 17.850 27.409 89.354 1.00 13.91 175 CYS A N 1
ATOM 1450 C CA . CYS A 1 171 ? 17.874 25.997 88.884 1.00 16.05 175 CYS A CA 1
ATOM 1451 C C . CYS A 1 171 ? 16.749 25.161 89.489 1.00 15.66 175 CYS A C 1
ATOM 1452 O O . CYS A 1 171 ? 16.043 24.498 88.763 1.00 18.32 175 CYS A O 1
ATOM 1455 N N . ILE A 1 172 ? 16.636 25.147 90.817 1.00 15.67 176 ILE A N 1
ATOM 1456 C CA . ILE A 1 172 ? 15.917 24.097 91.498 1.00 15.95 176 ILE A CA 1
ATOM 1457 C C . ILE A 1 172 ? 14.416 24.360 91.505 1.00 16.41 176 ILE A C 1
ATOM 1458 O O . ILE A 1 172 ? 13.682 23.466 91.892 1.00 18.15 176 ILE A O 1
ATOM 1463 N N . ASP A 1 173 ? 13.952 25.534 91.041 1.00 18.93 177 ASP A N 1
ATOM 1464 C CA . ASP A 1 173 ? 12.522 25.778 90.980 1.00 21.98 177 ASP A CA 1
ATOM 1465 C C . ASP A 1 173 ? 11.980 25.576 89.561 1.00 27.57 177 ASP A C 1
ATOM 1466 O O . ASP A 1 173 ? 10.824 25.860 89.331 1.00 35.11 177 ASP A O 1
ATOM 1471 N N . GLY A 1 174 ? 12.811 25.070 88.644 1.00 28.95 178 GLY A N 1
ATOM 1472 C CA . GLY A 1 174 ? 12.390 24.772 87.260 1.00 35.40 178 GLY A CA 1
ATOM 1473 C C . GLY A 1 174 ? 12.434 25.997 86.367 1.00 46.07 178 GLY A C 1
ATOM 1474 O O . GLY A 1 174 ? 11.896 25.981 85.242 1.00 58.25 178 GLY A O 1
ATOM 1476 N N . SER B 1 1 ? -21.400 -1.758 76.741 1.00 25.22 5 SER B N 1
ATOM 1477 C CA . SER B 1 1 ? -20.217 -0.985 76.287 1.00 25.18 5 SER B CA 1
ATOM 1478 C C . SER B 1 1 ? -20.627 0.485 76.148 1.00 27.67 5 SER B C 1
ATOM 1479 O O . SER B 1 1 ? -21.824 0.793 76.175 1.00 30.40 5 SER B O 1
ATOM 1482 N N . ASP B 1 2 ? -19.650 1.386 75.999 1.00 32.44 6 ASP B N 1
ATOM 1483 C CA . ASP B 1 2 ? -20.008 2.793 75.755 1.00 33.83 6 ASP B CA 1
ATOM 1484 C C . ASP B 1 2 ? -18.866 3.525 75.056 1.00 26.58 6 ASP B C 1
ATOM 1485 O O . ASP B 1 2 ? -17.867 2.928 74.586 1.00 30.97 6 ASP B O 1
ATOM 1490 N N . LEU B 1 3 ? -19.082 4.833 74.885 1.00 27.65 7 LEU B N 1
ATOM 1491 C CA . LEU B 1 3 ? -18.077 5.706 74.273 1.00 25.08 7 LEU B CA 1
ATOM 1492 C C . LEU B 1 3 ? -16.814 5.677 75.129 1.00 25.50 7 LEU B C 1
ATOM 1493 O O . LEU B 1 3 ? -16.910 5.851 76.353 1.00 26.70 7 LEU B O 1
ATOM 1498 N N . ILE B 1 4 ? -15.676 5.460 74.455 1.00 26.25 8 ILE B N 1
ATOM 1499 C CA . ILE B 1 4 ? -14.295 5.561 75.011 1.00 23.11 8 ILE B CA 1
ATOM 1500 C C . ILE B 1 4 ? -13.533 6.622 74.215 1.00 19.86 8 ILE B C 1
ATOM 1501 O O . ILE B 1 4 ? -12.895 6.366 73.195 1.00 18.10 8 ILE B O 1
ATOM 1506 N N . PRO B 1 5 ? -13.593 7.886 74.660 1.00 19.98 9 PRO B N 1
ATOM 1507 C CA . PRO B 1 5 ? -13.047 8.982 73.869 1.00 19.80 9 PRO B CA 1
ATOM 1508 C C . PRO B 1 5 ? -11.512 9.010 73.788 1.00 17.36 9 PRO B C 1
ATOM 1509 O O . PRO B 1 5 ? -10.862 8.577 74.727 1.00 17.94 9 PRO B O 1
ATOM 1513 N N . ALA B 1 6 ? -10.961 9.467 72.645 1.00 17.07 10 ALA B N 1
ATOM 1514 C CA . ALA B 1 6 ? -9.531 9.551 72.540 1.00 16.26 10 ALA B CA 1
ATOM 1515 C C . ALA B 1 6 ? -9.016 10.535 73.572 1.00 14.60 10 ALA B C 1
ATOM 1516 O O . ALA B 1 6 ? -9.594 11.599 73.739 1.00 13.14 10 ALA B O 1
ATOM 1518 N N . PRO B 1 7 ? -7.905 10.196 74.254 1.00 12.55 11 PRO B N 1
ATOM 1519 C CA . PRO B 1 7 ? -7.369 11.065 75.291 1.00 14.64 11 PRO B CA 1
ATOM 1520 C C . PRO B 1 7 ? -6.656 12.237 74.629 1.00 17.68 11 PRO B C 1
ATOM 1521 O O . PRO B 1 7 ? -6.191 12.112 73.508 1.00 17.63 11 PRO B O 1
ATOM 1525 N N . PRO B 1 8 ? -6.516 13.394 75.311 1.00 21.49 12 PRO B N 1
ATOM 1526 C CA . PRO B 1 8 ? -5.671 14.460 74.786 1.00 24.69 12 PRO B CA 1
ATOM 1527 C C . PRO B 1 8 ? -4.243 13.914 74.719 1.00 22.58 12 PRO B C 1
ATOM 1528 O O . PRO B 1 8 ? -3.849 13.120 75.559 1.00 22.64 12 PRO B O 1
ATOM 1532 N N . LEU B 1 9 ? -3.488 14.350 73.719 1.00 25.67 13 LEU B N 1
ATOM 1533 C CA . LEU B 1 9 ? -2.121 13.872 73.533 1.00 26.67 13 LEU B CA 1
ATOM 1534 C C . LEU B 1 9 ? -1.242 14.195 74.748 1.00 29.32 13 LEU B C 1
ATOM 1535 O O . LEU B 1 9 ? -0.286 13.446 75.014 1.00 24.83 13 LEU B O 1
ATOM 1540 N N . SER B 1 10 ? -1.595 15.238 75.514 1.00 31.43 14 SER B N 1
ATOM 1541 C CA . SER B 1 10 ? -0.875 15.618 76.765 1.00 32.42 14 SER B CA 1
ATOM 1542 C C . SER B 1 10 ? -0.857 14.465 77.770 1.00 29.20 14 SER B C 1
ATOM 1543 O O . SER B 1 10 ? 0.013 14.390 78.625 1.00 35.38 14 SER B O 1
ATOM 1546 N N . LYS B 1 11 ? -1.843 13.581 77.657 1.00 25.15 15 LYS B N 1
ATOM 1547 C CA . LYS B 1 11 ? -2.020 12.476 78.590 1.00 26.70 15 LYS B CA 1
ATOM 1548 C C . LYS B 1 11 ? -1.309 11.226 78.089 1.00 21.89 15 LYS B C 1
ATOM 1549 O O . LYS B 1 11 ? -1.358 10.204 78.767 1.00 28.40 15 LYS B O 1
ATOM 1555 N N . VAL B 1 12 ? -0.714 11.282 76.881 1.00 16.57 16 VAL B N 1
ATOM 1556 C CA . VAL B 1 12 ? -0.023 10.121 76.328 1.00 14.85 16 VAL B CA 1
ATOM 1557 C C . VAL B 1 12 ? 1.470 10.357 76.428 1.00 13.92 16 VAL B C 1
ATOM 1558 O O . VAL B 1 12 ? 2.024 11.212 75.750 1.00 14.30 16 VAL B O 1
ATOM 1562 N N . PRO B 1 13 ? 2.163 9.623 77.313 1.00 15.74 17 PRO B N 1
ATOM 1563 C CA . PRO B 1 13 ? 3.592 9.822 77.482 1.00 16.88 17 PRO B CA 1
ATOM 1564 C C . PRO B 1 13 ? 4.353 9.490 76.192 1.00 14.35 17 PRO B C 1
ATOM 1565 O O . PRO B 1 13 ? 3.898 8.691 75.378 1.00 14.23 17 PRO B O 1
ATOM 1569 N N . LEU B 1 14 ? 5.495 10.152 76.040 1.00 16.30 18 LEU B N 1
ATOM 1570 C CA . LEU B 1 14 ? 6.441 9.938 74.995 1.00 16.29 18 LEU B CA 1
ATOM 1571 C C . LEU B 1 14 ? 7.721 9.344 75.592 1.00 14.34 18 LEU B C 1
ATOM 1572 O O . LEU B 1 14 ? 8.289 9.886 76.498 1.00 18.30 18 LEU B O 1
ATOM 1577 N N . GLN B 1 15 ? 8.215 8.254 75.000 1.00 12.97 19 GLN B N 1
ATOM 1578 C CA . GLN B 1 15 ? 9.473 7.647 75.399 1.00 12.80 19 GLN B CA 1
ATOM 1579 C C . GLN B 1 15 ? 10.588 8.687 75.298 1.00 13.92 19 GLN B C 1
ATOM 1580 O O . GLN B 1 15 ? 10.816 9.238 74.196 1.00 15.59 19 GLN B O 1
ATOM 1586 N N . GLN B 1 16 ? 11.278 8.948 76.415 1.00 14.41 20 GLN B N 1
ATOM 1587 C CA . GLN B 1 16 ? 12.322 9.983 76.371 1.00 16.88 20 GLN B CA 1
ATOM 1588 C C . GLN B 1 16 ? 13.520 9.454 75.554 1.00 14.04 20 GLN B C 1
ATOM 1589 O O . GLN B 1 16 ? 13.832 8.270 75.558 1.00 15.19 20 GLN B O 1
ATOM 1595 N N . ASN B 1 17 ? 14.191 10.369 74.835 1.00 13.76 21 ASN B N 1
ATOM 1596 C CA . ASN B 1 17 ? 15.400 10.060 74.078 1.00 15.54 21 ASN B CA 1
ATOM 1597 C C . ASN B 1 17 ? 15.176 8.879 73.137 1.00 13.35 21 ASN B C 1
ATOM 1598 O O . ASN B 1 17 ? 16.026 8.025 72.989 1.00 14.33 21 ASN B O 1
ATOM 1603 N N . PHE B 1 18 ? 14.045 8.904 72.422 1.00 13.21 22 PHE B N 1
ATOM 1604 C CA . PHE B 1 18 ? 13.680 7.834 71.545 1.00 12.21 22 PHE B CA 1
ATOM 1605 C C . PHE B 1 18 ? 14.791 7.593 70.526 1.00 11.22 22 PHE B C 1
ATOM 1606 O O . PHE B 1 18 ? 15.294 8.562 69.912 1.00 13.62 22 PHE B O 1
ATOM 1614 N N . GLN B 1 19 ? 15.112 6.314 70.310 1.00 10.74 23 GLN B N 1
ATOM 1615 C CA . GLN B 1 19 ? 16.213 5.891 69.444 1.00 11.63 23 GLN B CA 1
ATOM 1616 C C . GLN B 1 19 ? 15.660 5.101 68.246 1.00 11.48 23 GLN B C 1
ATOM 1617 O O . GLN B 1 19 ? 15.403 3.913 68.315 1.00 12.07 23 GLN B O 1
ATOM 1623 N N . ASP B 1 20 ? 15.542 5.796 67.102 1.00 11.73 24 ASP B N 1
ATOM 1624 C CA . ASP B 1 20 ? 14.952 5.223 65.909 1.00 11.55 24 ASP B CA 1
ATOM 1625 C C . ASP B 1 20 ? 15.729 3.982 65.432 1.00 12.86 24 ASP B C 1
ATOM 1626 O O . ASP B 1 20 ? 15.120 3.020 64.959 1.00 12.26 24 ASP B O 1
ATOM 1631 N N . ASN B 1 21 ? 17.058 4.004 65.586 1.00 12.45 25 ASN B N 1
ATOM 1632 C CA . ASN B 1 21 ? 17.930 2.929 65.102 1.00 14.51 25 ASN B CA 1
ATOM 1633 C C . ASN B 1 21 ? 18.118 1.838 66.149 1.00 15.71 25 ASN B C 1
ATOM 1634 O O . ASN B 1 21 ? 19.036 1.037 66.018 1.00 19.63 25 ASN B O 1
ATOM 1639 N N . GLN B 1 22 ? 17.341 1.875 67.235 1.00 12.85 26 GLN B N 1
ATOM 1640 C CA A GLN B 1 22 ? 17.206 0.712 68.129 0.50 12.45 26 GLN B CA 1
ATOM 1641 C CA B GLN B 1 22 ? 17.198 0.734 68.142 0.50 13.09 26 GLN B CA 1
ATOM 1642 C C . GLN B 1 22 ? 15.765 0.180 68.079 1.00 11.45 26 GLN B C 1
ATOM 1643 O O . GLN B 1 22 ? 15.523 -0.956 68.441 1.00 12.22 26 GLN B O 1
ATOM 1654 N N . PHE B 1 23 ? 14.817 1.003 67.618 1.00 11.76 27 PHE B N 1
ATOM 1655 C CA . PHE B 1 23 ? 13.431 0.573 67.528 1.00 10.84 27 PHE B CA 1
ATOM 1656 C C . PHE B 1 23 ? 13.131 -0.234 66.271 1.00 10.82 27 PHE B C 1
ATOM 1657 O O . PHE B 1 23 ? 12.076 -0.868 66.170 1.00 11.11 27 PHE B O 1
ATOM 1665 N N . HIS B 1 24 ? 14.020 -0.144 65.288 1.00 11.08 28 HIS B N 1
ATOM 1666 C CA . HIS B 1 24 ? 13.823 -0.824 64.031 1.00 11.27 28 HIS B CA 1
ATOM 1667 C C . HIS B 1 24 ? 13.778 -2.352 64.190 1.00 10.23 28 HIS B C 1
ATOM 1668 O O . HIS B 1 24 ? 14.171 -2.922 65.203 1.00 12.61 28 HIS B O 1
ATOM 1675 N N . GLY B 1 25 ? 13.330 -3.010 63.121 1.00 10.96 29 GLY B N 1
ATOM 1676 C CA . GLY B 1 25 ? 13.256 -4.439 63.036 1.00 10.41 29 GLY B CA 1
ATOM 1677 C C . GLY B 1 25 ? 11.867 -4.947 63.346 1.00 10.73 29 GLY B C 1
ATOM 1678 O O . GLY B 1 25 ? 10.884 -4.216 63.250 1.00 10.60 29 GLY B O 1
ATOM 1679 N N . LYS B 1 26 ? 11.783 -6.227 63.642 1.00 10.57 30 LYS B N 1
ATOM 1680 C CA . LYS B 1 26 ? 10.494 -6.896 63.818 1.00 9.50 30 LYS B CA 1
ATOM 1681 C C . LYS B 1 26 ? 10.013 -6.847 65.267 1.00 9.88 30 LYS B C 1
ATOM 1682 O O . LYS B 1 26 ? 10.729 -7.150 66.201 1.00 9.50 30 LYS B O 1
ATOM 1688 N N . TRP B 1 27 ? 8.753 -6.440 65.387 1.00 9.33 31 TRP B N 1
ATOM 1689 C CA . TRP B 1 27 ? 8.001 -6.522 66.609 1.00 9.25 31 TRP B CA 1
ATOM 1690 C C . TRP B 1 27 ? 6.768 -7.396 66.382 1.00 9.40 31 TRP B C 1
ATOM 1691 O O . TRP B 1 27 ? 6.114 -7.293 65.365 1.00 12.80 31 TRP B O 1
ATOM 1702 N N . TYR B 1 28 ? 6.452 -8.201 67.385 1.00 8.29 32 TYR B N 1
ATOM 1703 C CA . TYR B 1 28 ? 5.211 -8.945 67.410 1.00 8.04 32 TYR B CA 1
ATOM 1704 C C . TYR B 1 28 ? 4.149 -8.180 68.211 1.00 7.86 32 TYR B C 1
ATOM 1705 O O . TYR B 1 28 ? 4.463 -7.562 69.223 1.00 8.59 32 TYR B O 1
ATOM 1714 N N . VAL B 1 29 ? 2.901 -8.203 67.715 1.00 7.70 33 VAL B N 1
ATOM 1715 C CA . VAL B 1 29 ? 1.828 -7.539 68.398 1.00 8.64 33 VAL B CA 1
ATOM 1716 C C . VAL B 1 29 ? 1.262 -8.524 69.430 1.00 8.09 33 VAL B C 1
ATOM 1717 O O . VAL B 1 29 ? 0.355 -9.289 69.185 1.00 10.83 33 VAL B O 1
ATOM 1721 N N . VAL B 1 30 ? 1.837 -8.461 70.631 1.00 7.86 34 VAL B N 1
ATOM 1722 C CA . VAL B 1 30 ? 1.533 -9.323 71.748 1.00 8.88 34 VAL B CA 1
ATOM 1723 C C . VAL B 1 30 ? 0.232 -8.882 72.413 1.00 8.82 34 VAL B C 1
ATOM 1724 O O . VAL B 1 30 ? -0.481 -9.738 72.976 1.00 8.79 34 VAL B O 1
ATOM 1728 N N . GLY B 1 31 ? -0.057 -7.588 72.413 1.00 9.34 35 GLY B N 1
ATOM 1729 C CA . GLY B 1 31 ? -1.321 -7.115 72.937 1.00 8.94 35 GLY B CA 1
ATOM 1730 C C . GLY B 1 31 ? -1.806 -5.949 72.125 1.00 8.47 35 GLY B C 1
ATOM 1731 O O . GLY B 1 31 ? -1.033 -5.223 71.538 1.00 8.41 35 GLY B O 1
ATOM 1732 N N . PHE B 1 32 ? -3.111 -5.732 72.146 1.00 8.88 36 PHE B N 1
ATOM 1733 C CA A PHE B 1 32 ? -3.764 -4.693 71.391 0.50 9.34 36 PHE B CA 1
ATOM 1734 C CA B PHE B 1 32 ? -3.598 -4.484 71.615 0.50 8.49 36 PHE B CA 1
ATOM 1735 C C . PHE B 1 32 ? -4.957 -4.180 72.217 1.00 9.61 36 PHE B C 1
ATOM 1736 O O . PHE B 1 32 ? -5.684 -5.029 72.753 1.00 11.57 36 PHE B O 1
ATOM 1751 N N . ALA B 1 33 ? -5.211 -2.879 72.234 1.00 9.98 37 ALA B N 1
ATOM 1752 C CA . ALA B 1 33 ? -6.446 -2.392 72.844 1.00 11.93 37 ALA B CA 1
ATOM 1753 C C . ALA B 1 33 ? -6.992 -1.267 71.980 1.00 12.22 37 ALA B C 1
ATOM 1754 O O . ALA B 1 33 ? -6.270 -0.358 71.693 1.00 13.37 37 ALA B O 1
ATOM 1756 N N . GLU B 1 34 ? -8.252 -1.342 71.555 1.00 13.71 38 GLU B N 1
ATOM 1757 C CA . GLU B 1 34 ? -8.779 -0.271 70.733 1.00 15.35 38 GLU B CA 1
ATOM 1758 C C . GLU B 1 34 ? -10.046 0.265 71.374 1.00 14.19 38 GLU B C 1
ATOM 1759 O O . GLU B 1 34 ? -10.595 -0.345 72.265 1.00 19.42 38 GLU B O 1
ATOM 1765 N N . ASN B 1 35 ? -10.426 1.469 70.971 1.00 12.75 39 ASN B N 1
ATOM 1766 C CA . ASN B 1 35 ? -11.463 2.181 71.713 1.00 14.90 39 ASN B CA 1
ATOM 1767 C C . ASN B 1 35 ? -12.859 1.738 71.305 1.00 19.28 39 ASN B C 1
ATOM 1768 O O . ASN B 1 35 ? -13.800 2.198 71.928 1.00 22.52 39 ASN B O 1
ATOM 1773 N N . ILE B 1 36 ? -12.978 0.914 70.262 1.00 27.89 40 ILE B N 1
ATOM 1774 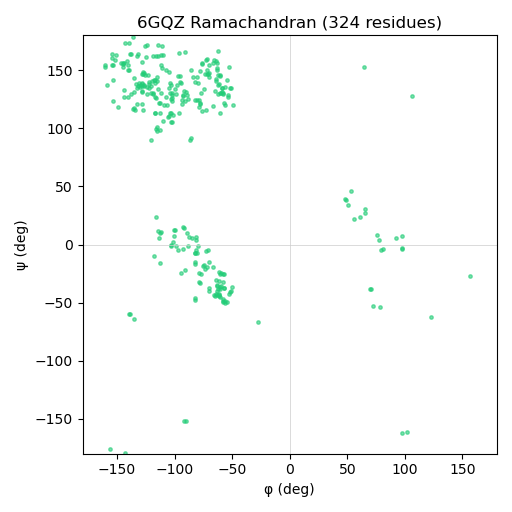C CA . ILE B 1 36 ? -14.283 0.614 69.690 1.00 36.92 40 ILE B CA 1
ATOM 1775 C C . ILE B 1 36 ? -14.346 -0.892 69.459 1.00 39.81 40 ILE B C 1
ATOM 1776 O O . ILE B 1 36 ? -13.530 -1.446 68.721 1.00 46.07 40 ILE B O 1
ATOM 1781 N N . GLN B 1 37 ? -15.290 -1.533 70.153 1.00 56.00 41 GLN B N 1
ATOM 1782 C CA . GLN B 1 37 ? -15.595 -2.957 70.028 1.00 58.08 41 GLN B CA 1
ATOM 1783 C C . GLN B 1 37 ? -14.408 -3.827 70.481 1.00 49.73 41 GLN B C 1
ATOM 1784 O O . GLN B 1 37 ? -13.225 -3.414 70.513 1.00 58.83 41 GLN B O 1
ATOM 1790 N N . GLN B 1 38 ? -14.781 -5.027 70.931 1.00 54.88 42 GLN B N 1
ATOM 1791 C CA . GLN B 1 38 ? -13.942 -6.231 70.951 1.00 60.59 42 GLN B CA 1
ATOM 1792 C C . GLN B 1 38 ? -14.780 -7.424 70.445 1.00 64.93 42 GLN B C 1
ATOM 1793 O O . GLN B 1 38 ? -14.462 -7.993 69.403 1.00 83.94 42 GLN B O 1
ATOM 1799 N N . ARG B 1 39 ? -15.838 -7.785 71.195 1.00 55.76 43 ARG B N 1
ATOM 1800 C CA . ARG B 1 39 ? -16.902 -8.775 70.820 1.00 61.01 43 ARG B CA 1
ATOM 1801 C C . ARG B 1 39 ? -16.717 -10.090 71.593 1.00 59.31 43 ARG B C 1
ATOM 1802 O O . ARG B 1 39 ? -15.645 -10.713 71.564 1.00 61.73 43 ARG B O 1
ATOM 1810 N N . GLU B 1 40 ? -17.811 -10.511 72.241 1.00 60.19 44 GLU B N 1
ATOM 1811 C CA . GLU B 1 40 ? -17.842 -11.569 73.260 1.00 60.78 44 GLU B CA 1
ATOM 1812 C C . GLU B 1 40 ? -17.694 -12.949 72.598 1.00 59.21 44 GLU B C 1
ATOM 1813 O O . GLU B 1 40 ? -18.332 -13.250 71.581 1.00 63.76 44 GLU B O 1
ATOM 1819 N N . ASP B 1 41 ? -16.812 -13.768 73.190 1.00 61.24 45 ASP B N 1
ATOM 1820 C CA . ASP B 1 41 ? -16.511 -15.152 72.789 1.00 59.01 45 ASP B CA 1
ATOM 1821 C C . ASP B 1 41 ? -16.079 -15.215 71.315 1.00 57.01 45 ASP B C 1
ATOM 1822 O O . ASP B 1 41 ? -16.106 -16.276 70.692 1.00 58.09 45 ASP B O 1
ATOM 1827 N N . LYS B 1 42 ? -15.612 -14.086 70.773 1.00 50.19 46 LYS B N 1
ATOM 1828 C CA . LYS B 1 42 ? -15.204 -13.999 69.388 1.00 46.10 46 LYS B CA 1
ATOM 1829 C C . LYS B 1 42 ? -13.883 -14.770 69.212 1.00 42.21 46 LYS B C 1
ATOM 1830 O O . LYS B 1 42 ? -13.088 -14.903 70.156 1.00 46.40 46 LYS B O 1
ATOM 1836 N N . ASP B 1 43 ? -13.691 -15.313 68.007 1.00 33.51 47 ASP B N 1
ATOM 1837 C CA . ASP B 1 43 ? -12.494 -16.023 67.629 1.00 25.66 47 ASP B CA 1
ATOM 1838 C C . ASP B 1 43 ? -11.270 -15.183 68.008 1.00 20.11 47 ASP B C 1
ATOM 1839 O O . ASP B 1 43 ? -11.150 -14.039 67.590 1.00 23.22 47 ASP B O 1
ATOM 1844 N N . PRO B 1 44 ? -10.351 -15.676 68.874 1.00 22.63 48 PRO B N 1
ATOM 1845 C CA . PRO B 1 44 ? -9.204 -14.863 69.272 1.00 19.69 48 PRO B CA 1
ATOM 1846 C C . PRO B 1 44 ? -8.424 -14.502 68.025 1.00 18.50 48 PRO B C 1
ATOM 1847 O O . PRO B 1 44 ? -8.174 -15.365 67.175 1.00 19.13 48 PRO B O 1
ATOM 1851 N N . PRO B 1 45 ? -7.998 -13.232 67.835 1.00 16.35 49 PRO B N 1
ATOM 1852 C CA . PRO B 1 45 ? -7.248 -12.932 66.629 1.00 16.80 49 PRO B CA 1
ATOM 1853 C C . PRO B 1 45 ? -5.861 -13.570 66.659 1.00 14.89 49 PRO B C 1
ATOM 1854 O O . PRO B 1 45 ? -5.260 -13.738 67.732 1.00 15.29 49 PRO B O 1
ATOM 1858 N N . LYS B 1 46 ? -5.380 -13.940 65.465 1.00 16.54 50 LYS B N 1
ATOM 1859 C CA A LYS B 1 46 ? -4.050 -14.429 65.302 0.50 15.56 50 LYS B CA 1
ATOM 1860 C CA B LYS B 1 46 ? -4.047 -14.446 65.285 0.50 15.23 50 LYS B CA 1
ATOM 1861 C C . LYS B 1 46 ? -3.074 -13.254 65.385 1.00 13.06 50 LYS B C 1
ATOM 1862 O O . LYS B 1 46 ? -3.331 -12.153 64.865 1.00 14.12 50 LYS B O 1
ATOM 1873 N N . MET B 1 47 ? -1.942 -13.488 66.032 1.00 11.94 51 MET B N 1
ATOM 1874 C CA . MET B 1 47 ? -0.904 -12.480 66.144 1.00 11.07 51 MET B CA 1
ATOM 1875 C C . MET B 1 47 ? -0.389 -12.051 64.769 1.00 9.52 51 MET B C 1
ATOM 1876 O O . MET B 1 47 ? -0.221 -12.891 63.860 1.00 11.98 51 MET B O 1
ATOM 1881 N N . ILE B 1 48 ? -0.052 -10.764 64.659 1.00 9.85 52 ILE B N 1
ATOM 1882 C CA . ILE B 1 48 ? 0.672 -10.212 63.515 1.00 8.89 52 ILE B CA 1
ATOM 1883 C C . ILE B 1 48 ? 2.071 -9.798 63.960 1.00 9.05 52 ILE B C 1
ATOM 1884 O O . ILE B 1 48 ? 2.360 -9.635 65.133 1.00 9.54 52 ILE B O 1
ATOM 1889 N N . ALA B 1 49 ? 2.936 -9.619 62.960 1.00 8.21 53 ALA B N 1
ATOM 1890 C CA . ALA B 1 49 ? 4.177 -8.938 63.170 1.00 8.74 53 ALA B CA 1
ATOM 1891 C C . ALA B 1 49 ? 4.160 -7.608 62.442 1.00 8.38 53 ALA B C 1
ATOM 1892 O O . ALA B 1 49 ? 3.493 -7.468 61.428 1.00 10.12 53 ALA B O 1
ATOM 1894 N N . THR B 1 50 ? 4.970 -6.666 62.943 1.00 8.08 54 THR B N 1
ATOM 1895 C CA . THR B 1 50 ? 5.147 -5.378 62.304 1.00 8.23 54 THR B CA 1
ATOM 1896 C C . THR B 1 50 ? 6.632 -5.093 62.228 1.00 8.70 54 THR B C 1
ATOM 1897 O O . THR B 1 50 ? 7.313 -5.096 63.250 1.00 9.35 54 THR B O 1
ATOM 1901 N N . ILE B 1 51 ? 7.114 -4.902 60.993 1.00 8.62 55 ILE B N 1
ATOM 1902 C CA . ILE B 1 51 ? 8.493 -4.691 60.757 1.00 8.50 55 ILE B CA 1
ATOM 1903 C C . ILE B 1 51 ? 8.708 -3.204 60.489 1.00 7.98 55 ILE B C 1
ATOM 1904 O O . ILE B 1 51 ? 8.091 -2.637 59.574 1.00 10.99 55 ILE B O 1
ATOM 1909 N N . TYR B 1 52 ? 9.607 -2.604 61.270 1.00 9.74 56 TYR B N 1
ATOM 1910 C CA . TYR B 1 52 ? 10.014 -1.193 61.137 1.00 9.51 56 TYR B CA 1
ATOM 1911 C C . TYR B 1 52 ? 11.376 -1.131 60.455 1.00 10.16 56 TYR B C 1
ATOM 1912 O O . TYR B 1 52 ? 12.381 -1.475 61.072 1.00 14.04 56 TYR B O 1
ATOM 1921 N N . GLU B 1 53 ? 11.377 -0.743 59.186 1.00 11.59 57 GLU B N 1
ATOM 1922 C CA . GLU B 1 53 ? 12.613 -0.649 58.425 1.00 12.15 57 GLU B CA 1
ATOM 1923 C C . GLU B 1 53 ? 12.969 0.835 58.337 1.00 12.28 57 GLU B C 1
ATOM 1924 O O . GLU B 1 53 ? 12.254 1.622 57.716 1.00 10.58 57 GLU B O 1
ATOM 1930 N N . LEU B 1 54 ? 14.072 1.204 58.980 1.00 13.30 58 LEU B N 1
ATOM 1931 C CA . LEU B 1 54 ? 14.505 2.546 59.003 1.00 14.55 58 LEU B CA 1
ATOM 1932 C C . LEU B 1 54 ? 15.182 2.878 57.671 1.00 15.21 58 LEU B C 1
ATOM 1933 O O . LEU B 1 54 ? 16.135 2.207 57.254 1.00 19.29 58 LEU B O 1
ATOM 1938 N N . LYS B 1 55 ? 14.656 3.887 56.976 1.00 15.83 59 LYS B N 1
ATOM 1939 C CA . LYS B 1 55 ? 15.190 4.297 55.680 1.00 17.12 59 LYS B CA 1
ATOM 1940 C C . LYS B 1 55 ? 16.253 5.388 55.827 1.00 19.11 59 LYS B C 1
ATOM 1941 O O . LYS B 1 55 ? 16.378 6.017 56.856 1.00 18.29 59 LYS B O 1
ATOM 1947 N N . GLU B 1 56 ? 17.006 5.603 54.743 1.00 21.25 60 GLU B N 1
ATOM 1948 C CA . GLU B 1 56 ? 18.046 6.599 54.726 1.00 24.16 60 GLU B CA 1
ATOM 1949 C C . GLU B 1 56 ? 17.492 8.002 55.057 1.00 22.14 60 GLU B C 1
ATOM 1950 O O . GLU B 1 56 ? 18.200 8.784 55.718 1.00 23.70 60 GLU B O 1
ATOM 1956 N N . ASP B 1 57 ? 16.234 8.301 54.679 1.00 18.48 61 ASP B N 1
ATOM 1957 C CA . ASP B 1 57 ? 15.656 9.620 54.933 1.00 16.89 61 ASP B CA 1
ATOM 1958 C C . ASP B 1 57 ? 15.051 9.710 56.345 1.00 15.20 61 ASP B C 1
ATOM 1959 O O . ASP B 1 57 ? 14.414 10.713 56.682 1.00 18.69 61 ASP B O 1
ATOM 1964 N N . LYS B 1 58 ? 15.249 8.650 57.147 1.00 13.83 62 LYS B N 1
ATOM 1965 C CA . LYS B 1 58 ? 14.883 8.547 58.573 1.00 13.47 62 LYS B CA 1
ATOM 1966 C C . LYS B 1 58 ? 13.378 8.341 58.791 1.00 12.77 62 LYS B C 1
ATOM 1967 O O . LYS B 1 58 ? 12.902 8.298 59.928 1.00 12.70 62 LYS B O 1
ATOM 1973 N N . SER B 1 59 ? 12.621 8.123 57.734 1.00 11.94 63 SER B N 1
ATOM 1974 C CA A SER B 1 59 ? 11.283 7.540 57.864 0.50 11.11 63 SER B CA 1
ATOM 1975 C CA B SER B 1 59 ? 11.288 7.541 57.886 0.50 11.08 63 SER B CA 1
ATOM 1976 C C . SER B 1 59 ? 11.396 6.021 58.024 1.00 11.46 63 SER B C 1
ATOM 1977 O O . SER B 1 59 ? 12.416 5.443 57.752 1.00 12.29 63 SER B O 1
ATOM 1982 N N . TYR B 1 60 ? 10.322 5.397 58.493 1.00 10.37 64 TYR B N 1
ATOM 1983 C CA . TYR B 1 60 ? 10.189 3.959 58.517 1.00 10.39 64 TYR B CA 1
ATOM 1984 C C . TYR B 1 60 ? 9.250 3.471 57.420 1.00 10.23 64 TYR B C 1
ATOM 1985 O O . TYR B 1 60 ? 8.170 4.019 57.241 1.00 10.75 64 TYR B O 1
ATOM 1994 N N . ASN B 1 61 ? 9.677 2.419 56.713 1.00 9.06 65 ASN B N 1
ATOM 1995 C CA . ASN B 1 61 ? 8.740 1.503 56.057 1.00 9.82 65 ASN B CA 1
ATOM 1996 C C . ASN B 1 61 ? 8.208 0.566 57.143 1.00 10.00 65 ASN B C 1
ATOM 1997 O O . ASN B 1 61 ? 8.985 -0.029 57.861 1.00 13.93 65 ASN B O 1
ATOM 2002 N N . VAL B 1 62 ? 6.892 0.513 57.286 1.00 8.74 66 VAL B N 1
ATOM 2003 C CA . VAL B 1 62 ? 6.246 -0.253 58.330 1.00 9.06 66 VAL B CA 1
ATOM 2004 C C . VAL B 1 62 ? 5.397 -1.333 57.653 1.00 8.93 66 VAL B C 1
ATOM 2005 O O . VAL B 1 62 ? 4.443 -1.013 56.950 1.00 10.43 66 VAL B O 1
ATOM 2009 N N . THR B 1 63 ? 5.785 -2.603 57.838 1.00 9.45 67 THR B N 1
ATOM 2010 C CA . THR B 1 63 ? 5.096 -3.712 57.182 1.00 9.56 67 THR B CA 1
ATOM 2011 C C . THR B 1 63 ? 4.399 -4.556 58.240 1.00 9.28 67 THR B C 1
ATOM 2012 O O . THR B 1 63 ? 5.069 -5.091 59.100 1.00 9.87 67 THR B O 1
ATOM 2016 N N . ASN B 1 64 ? 3.088 -4.684 58.102 1.00 8.83 68 ASN B N 1
ATOM 2017 C CA . ASN B 1 64 ? 2.325 -5.610 58.897 1.00 8.61 68 ASN B CA 1
ATOM 2018 C C . ASN B 1 64 ? 2.219 -6.939 58.139 1.00 9.44 68 ASN B C 1
ATOM 2019 O O . ASN B 1 64 ? 1.799 -6.952 56.963 1.00 10.90 68 ASN B O 1
ATOM 2024 N N . VAL B 1 65 ? 2.564 -8.020 58.849 1.00 9.17 69 VAL B N 1
ATOM 2025 C CA . VAL B 1 65 ? 2.593 -9.367 58.285 1.00 10.90 69 VAL B CA 1
ATOM 2026 C C . VAL B 1 65 ? 1.551 -10.173 59.055 1.00 10.23 69 VAL B C 1
ATOM 2027 O O . VAL B 1 65 ? 1.638 -10.234 60.284 1.00 10.19 69 VAL B O 1
ATOM 2031 N N . ALA B 1 66 ? 0.640 -10.820 58.334 1.00 10.12 70 ALA B N 1
ATOM 2032 C CA . ALA B 1 66 ? -0.459 -11.546 58.969 1.00 10.31 70 ALA B CA 1
ATOM 2033 C C . ALA B 1 66 ? -0.710 -12.853 58.211 1.00 11.49 70 ALA B C 1
ATOM 2034 O O . ALA B 1 66 ? -0.466 -12.994 57.004 1.00 13.24 70 ALA B O 1
ATOM 2036 N N . SER B 1 67 ? -1.264 -13.810 58.945 1.00 11.98 71 SER B N 1
ATOM 2037 C CA . SER B 1 67 ? -1.934 -14.968 58.358 1.00 11.99 71 SER B CA 1
ATOM 2038 C C . SER B 1 67 ? -3.381 -14.604 57.968 1.00 14.22 71 SER B C 1
ATOM 2039 O O . SER B 1 67 ? -4.074 -13.933 58.738 1.00 17.67 71 SER B O 1
ATOM 2042 N N . ASN B 1 68 ? -3.828 -15.103 56.812 1.00 16.61 72 ASN B N 1
ATOM 2043 C CA . ASN B 1 68 ? -5.242 -15.183 56.301 1.00 21.58 72 ASN B CA 1
ATOM 2044 C C . ASN B 1 68 ? -5.377 -16.602 55.711 1.00 21.19 72 ASN B C 1
ATOM 2045 O O . ASN B 1 68 ? -4.416 -17.382 55.740 1.00 20.60 72 ASN B O 1
ATOM 2050 N N . TRP B 1 69 ? -6.525 -17.004 55.193 1.00 27.68 73 TRP B N 1
ATOM 2051 C CA . TRP B 1 69 ? -6.686 -18.422 54.888 1.00 24.65 73 TRP B CA 1
ATOM 2052 C C . TRP B 1 69 ? -5.753 -18.893 53.751 1.00 26.96 73 TRP B C 1
ATOM 2053 O O . TRP B 1 69 ? -5.829 -18.428 52.633 1.00 30.25 73 TRP B O 1
ATOM 2064 N N . GLU B 1 70 ? -4.873 -19.846 54.084 1.00 24.44 74 GLU B N 1
ATOM 2065 C CA . GLU B 1 70 ? -3.889 -20.515 53.172 1.00 28.46 74 GLU B CA 1
ATOM 2066 C C . GLU B 1 70 ? -2.902 -19.511 52.569 1.00 20.69 74 GLU B C 1
ATOM 2067 O O . GLU B 1 70 ? -2.263 -19.776 51.545 1.00 25.11 74 GLU B O 1
ATOM 2073 N N . LYS B 1 71 ? -2.709 -18.378 53.231 1.00 17.54 75 LYS B N 1
ATOM 2074 C CA . LYS B 1 71 ? -1.879 -17.351 52.671 1.00 16.44 75 LYS B CA 1
ATOM 2075 C C . LYS B 1 71 ? -1.299 -16.487 53.788 1.00 15.30 75 LYS B C 1
ATOM 2076 O O . LYS B 1 71 ? -1.787 -16.468 54.933 1.00 17.84 75 LYS B O 1
ATOM 2082 N N . CYS B 1 72 ? -0.274 -15.735 53.419 1.00 12.77 76 CYS B N 1
ATOM 2083 C CA . CYS B 1 72 ? 0.281 -14.705 54.263 1.00 13.26 76 CYS B CA 1
ATOM 2084 C C . CYS B 1 72 ? 0.082 -13.378 53.544 1.00 13.67 76 CYS B C 1
ATOM 2085 O O . CYS B 1 72 ? 0.207 -13.334 52.316 1.00 18.48 76 CYS B O 1
ATOM 2088 N N . THR B 1 73 ? -0.246 -12.325 54.292 1.00 12.54 77 THR B N 1
ATOM 2089 C CA A THR B 1 73 ? -0.452 -11.034 53.677 0.50 13.24 77 THR B CA 1
ATOM 2090 C CA B THR B 1 73 ? -0.482 -11.023 53.691 0.50 13.49 77 THR B CA 1
ATOM 2091 C C . THR B 1 73 ? 0.474 -10.003 54.321 1.00 13.51 77 THR B C 1
ATOM 2092 O O . THR B 1 73 ? 0.696 -10.015 55.560 1.00 15.74 77 THR B O 1
ATOM 2099 N N . TYR B 1 74 ? 0.992 -9.109 53.491 1.00 12.77 78 TYR B N 1
ATOM 2100 C CA A TYR B 1 74 ? 1.611 -8.013 54.106 0.50 13.76 78 TYR B CA 1
ATOM 2101 C CA B TYR B 1 74 ? 1.911 -8.026 53.836 0.50 11.72 78 TYR B CA 1
ATOM 2102 C C . TYR B 1 74 ? 1.204 -6.708 53.451 1.00 13.16 78 TYR B C 1
ATOM 2103 O O . TYR B 1 74 ? 0.799 -6.608 52.305 1.00 15.49 78 TYR B O 1
ATOM 2120 N N . ARG B 1 75 ? 1.161 -5.723 54.337 1.00 11.62 79 ARG B N 1
ATOM 2121 C CA . ARG B 1 75 ? 0.661 -4.381 54.056 1.00 11.63 79 ARG B CA 1
ATOM 2122 C C . ARG B 1 75 ? 1.715 -3.383 54.511 1.00 10.87 79 ARG B C 1
ATOM 2123 O O . ARG B 1 75 ? 2.222 -3.508 55.617 1.00 13.85 79 ARG B O 1
ATOM 2131 N N . ILE B 1 76 ? 2.062 -2.423 53.639 1.00 11.96 80 ILE B N 1
ATOM 2132 C CA . ILE B 1 76 ? 3.137 -1.484 53.904 1.00 12.22 80 ILE B CA 1
ATOM 2133 C C . ILE B 1 76 ? 2.558 -0.083 53.999 1.00 11.89 80 ILE B C 1
ATOM 2134 O O . ILE B 1 76 ? 1.682 0.298 53.213 1.00 15.21 80 ILE B O 1
ATOM 2139 N N . LYS B 1 77 ? 3.091 0.696 54.943 1.00 10.49 81 LYS B N 1
ATOM 2140 C CA . LYS B 1 77 ? 2.838 2.107 55.056 1.00 10.63 81 LYS B CA 1
ATOM 2141 C C . LYS B 1 77 ? 4.143 2.762 55.508 1.00 9.19 81 LYS B C 1
ATOM 2142 O O . LYS B 1 77 ? 5.097 2.059 55.847 1.00 10.81 81 LYS B O 1
ATOM 2148 N N . THR B 1 78 ? 4.149 4.087 55.541 1.00 8.99 82 THR B N 1
ATOM 2149 C CA A THR B 1 78 ? 5.299 4.891 55.916 0.50 8.49 82 THR B CA 1
ATOM 2150 C CA B THR B 1 78 ? 5.316 4.774 56.015 0.50 9.33 82 THR B CA 1
ATOM 2151 C C . THR B 1 78 ? 4.991 5.701 57.178 1.00 8.67 82 THR B C 1
ATOM 2152 O O . THR B 1 78 ? 4.006 6.386 57.221 1.00 10.58 82 THR B O 1
ATOM 2159 N N . PHE B 1 79 ? 5.927 5.689 58.135 1.00 8.14 83 PHE B N 1
ATOM 2160 C CA . PHE B 1 79 ? 5.863 6.569 59.277 1.00 9.43 83 PHE B CA 1
ATOM 2161 C C . PHE B 1 79 ? 6.960 7.615 59.120 1.00 9.86 83 PHE B C 1
ATOM 2162 O O . PHE B 1 79 ? 8.149 7.306 59.045 1.00 10.97 83 PHE B O 1
ATOM 2170 N N . VAL B 1 80 ? 6.526 8.871 59.063 1.00 9.38 84 VAL B N 1
ATOM 2171 C CA . VAL B 1 80 ? 7.422 10.006 58.861 1.00 10.68 84 VAL B CA 1
ATOM 2172 C C . VAL B 1 80 ? 7.607 10.669 60.221 1.00 11.23 84 VAL B C 1
ATOM 2173 O O . VAL B 1 80 ? 6.635 10.973 60.912 1.00 11.71 84 VAL B O 1
ATOM 2177 N N . PRO B 1 81 ? 8.861 10.945 60.643 1.00 12.07 85 PRO B N 1
ATOM 2178 C CA . PRO B 1 81 ? 9.072 11.586 61.924 1.00 11.53 85 PRO B CA 1
ATOM 2179 C C . PRO B 1 81 ? 8.235 12.857 62.101 1.00 13.35 85 PRO B C 1
ATOM 2180 O O . PRO B 1 81 ? 8.137 13.665 61.202 1.00 14.48 85 PRO B O 1
ATOM 2184 N N . GLY B 1 82 ? 7.621 12.962 63.282 1.00 13.69 86 GLY B N 1
ATOM 2185 C CA . GLY B 1 82 ? 6.859 14.129 63.651 1.00 15.84 86 GLY B CA 1
ATOM 2186 C C . GLY B 1 82 ? 7.731 15.160 64.351 1.00 15.80 86 GLY B C 1
ATOM 2187 O O . GLY B 1 82 ? 8.928 15.281 64.100 1.00 20.51 86 GLY B O 1
ATOM 2188 N N . SER B 1 83 ? 7.107 15.960 65.214 1.00 17.56 87 SER B N 1
ATOM 2189 C CA . SER B 1 83 ? 7.787 17.142 65.737 1.00 19.20 87 SER B CA 1
ATOM 2190 C C . SER B 1 83 ? 8.782 16.794 66.849 1.00 18.60 87 SER B C 1
ATOM 2191 O O . SER B 1 83 ? 9.759 17.523 67.038 1.00 21.23 87 SER B O 1
ATOM 2194 N N . GLN B 1 84 ? 8.564 15.656 67.524 1.00 18.61 88 GLN B N 1
ATOM 2195 C CA . GLN B 1 84 ? 9.398 15.200 68.640 1.00 19.33 88 GLN B CA 1
ATOM 2196 C C . GLN B 1 84 ? 9.839 13.761 68.378 1.00 16.17 88 GLN B C 1
ATOM 2197 O O . GLN B 1 84 ? 9.100 12.981 67.779 1.00 14.94 88 GLN B O 1
ATOM 2203 N N . PRO B 1 85 ? 11.045 13.346 68.811 1.00 14.89 89 PRO B N 1
ATOM 2204 C CA . PRO B 1 85 ? 11.497 11.978 68.555 1.00 12.52 89 PRO B CA 1
ATOM 2205 C C . PRO B 1 85 ? 10.529 10.959 69.171 1.00 12.99 89 PRO B C 1
ATOM 2206 O O . PRO B 1 85 ? 10.152 11.094 70.341 1.00 14.16 89 PRO B O 1
ATOM 2210 N N . GLY B 1 86 ? 10.125 9.961 68.376 1.00 11.40 90 GLY B N 1
ATOM 2211 C CA . GLY B 1 86 ? 9.180 8.971 68.833 1.00 12.38 90 GLY B CA 1
ATOM 2212 C C . GLY B 1 86 ? 7.741 9.232 68.420 1.00 10.76 90 GLY B C 1
ATOM 2213 O O . GLY B 1 86 ? 6.869 8.393 68.694 1.00 11.67 90 GLY B O 1
ATOM 2214 N N . GLU B 1 87 ? 7.508 10.364 67.765 1.00 10.45 91 GLU B N 1
ATOM 2215 C CA . GLU B 1 87 ? 6.232 10.675 67.152 1.00 11.38 91 GLU B CA 1
ATOM 2216 C C . GLU B 1 87 ? 6.333 10.517 65.643 1.00 10.93 91 GLU B C 1
ATOM 2217 O O . GLU B 1 87 ? 7.372 10.829 65.069 1.00 10.94 91 GLU B O 1
ATOM 2223 N N . PHE B 1 88 ? 5.230 10.123 65.008 1.00 9.59 92 PHE B N 1
ATOM 2224 C CA . PHE B 1 88 ? 5.214 9.957 63.568 1.00 10.59 92 PHE B CA 1
ATOM 2225 C C . PHE B 1 88 ? 3.855 10.358 63.013 1.00 10.71 92 PHE B C 1
ATOM 2226 O O . PHE B 1 88 ? 2.834 10.293 63.697 1.00 10.63 92 PHE B O 1
ATOM 2234 N N . THR B 1 89 ? 3.887 10.733 61.742 1.00 10.24 93 THR B N 1
ATOM 2235 C CA . THR B 1 89 ? 2.696 10.897 60.900 1.00 9.76 93 THR B CA 1
ATOM 2236 C C . THR B 1 89 ? 2.743 9.839 59.801 1.00 8.56 93 THR B C 1
ATOM 2237 O O . THR B 1 89 ? 3.780 9.144 59.621 1.00 10.34 93 THR B O 1
ATOM 2241 N N . LEU B 1 90 ? 1.642 9.733 59.047 1.00 10.11 94 LEU B N 1
ATOM 2242 C CA . LEU B 1 90 ? 1.497 8.722 58.001 1.00 8.95 94 LEU B CA 1
ATOM 2243 C C . LEU B 1 90 ? 1.942 9.349 56.673 1.00 9.38 94 LEU B C 1
ATOM 2244 O O . LEU B 1 90 ? 1.374 10.345 56.229 1.00 11.06 94 LEU B O 1
ATOM 2249 N N . GLY B 1 91 ? 2.902 8.697 56.025 1.00 9.08 95 GLY B N 1
ATOM 2250 C CA . GLY B 1 91 ? 3.433 9.231 54.779 1.00 10.64 95 GLY B CA 1
ATOM 2251 C C . GLY B 1 91 ? 2.394 9.284 53.673 1.00 11.64 95 GLY B C 1
ATOM 2252 O O . GLY B 1 91 ? 2.477 10.152 52.795 1.00 13.13 95 GLY B O 1
ATOM 2253 N N . GLU B 1 92 ? 1.437 8.352 53.689 1.00 10.06 96 GLU B N 1
ATOM 2254 C CA . GLU B 1 92 ? 0.438 8.226 52.645 1.00 11.37 96 GLU B CA 1
ATOM 2255 C C . GLU B 1 92 ? -0.833 9.016 52.966 1.00 11.29 96 GLU B C 1
ATOM 2256 O O . GLU B 1 92 ? -1.841 8.828 52.282 1.00 12.19 96 GLU B O 1
ATOM 2262 N N . ILE B 1 93 ? -0.792 9.936 53.940 1.00 11.22 97 ILE B N 1
ATOM 2263 C CA . ILE B 1 93 ? -2.018 10.627 54.359 1.00 12.99 97 ILE B CA 1
ATOM 2264 C C . ILE B 1 93 ? -2.753 11.236 53.153 1.00 12.97 97 ILE B C 1
ATOM 2265 O O . ILE B 1 93 ? -3.979 11.176 53.117 1.00 14.13 97 ILE B O 1
ATOM 2270 N N . LYS B 1 94 ? -2.036 11.832 52.187 1.00 13.01 98 LYS B N 1
ATOM 2271 C CA . LYS B 1 94 ? -2.713 12.587 51.109 1.00 14.07 98 LYS B CA 1
ATOM 2272 C C . LYS B 1 94 ? -3.421 11.660 50.113 1.00 12.89 98 LYS B C 1
ATOM 2273 O O . LYS B 1 94 ? -4.071 12.187 49.217 1.00 14.90 98 LYS B O 1
ATOM 2279 N N . SER B 1 95 ? -3.277 10.320 50.239 1.00 12.05 99 SER B N 1
ATOM 2280 C CA . SER B 1 95 ? -4.061 9.386 49.415 1.00 12.79 99 SER B CA 1
ATOM 2281 C C . SER B 1 95 ? -5.066 8.569 50.218 1.00 12.88 99 SER B C 1
ATOM 2282 O O . SER B 1 95 ? -5.679 7.668 49.660 1.00 15.52 99 SER B O 1
ATOM 2285 N N . ARG B 1 96 ? -5.280 8.908 51.493 1.00 12.08 100 ARG B N 1
ATOM 2286 C CA A ARG B 1 96 ? -6.194 8.106 52.319 0.50 12.98 100 ARG B CA 1
ATOM 2287 C CA B ARG B 1 96 ? -6.181 8.126 52.357 0.50 12.91 100 ARG B CA 1
ATOM 2288 C C . ARG B 1 96 ? -7.571 8.759 52.331 1.00 12.86 100 ARG B C 1
ATOM 2289 O O . ARG B 1 96 ? -7.769 9.849 52.860 1.00 12.88 100 ARG B O 1
ATOM 2304 N N . PRO B 1 97 ? -8.590 8.114 51.726 1.00 13.67 101 PRO B N 1
ATOM 2305 C CA . PRO B 1 97 ? -9.904 8.753 51.607 1.00 13.20 101 PRO B CA 1
ATOM 2306 C C . PRO B 1 97 ? -10.508 9.042 52.984 1.00 14.86 101 PRO B C 1
ATOM 2307 O O . PRO B 1 97 ? -10.557 8.157 53.872 1.00 15.06 101 PRO B O 1
ATOM 2311 N N . GLY B 1 98 ? -10.955 10.285 53.164 1.00 13.32 102 GLY B N 1
ATOM 2312 C CA . GLY B 1 98 ? -11.610 10.668 54.392 1.00 12.65 102 GLY B CA 1
ATOM 2313 C C . GLY B 1 98 ? -10.683 10.956 55.569 1.00 13.26 102 GLY B C 1
ATOM 2314 O O . GLY B 1 98 ? -11.166 11.352 56.629 1.00 13.52 102 GLY B O 1
ATOM 2315 N N . MET B 1 99 ? -9.376 10.750 55.426 1.00 12.20 103 MET B N 1
ATOM 2316 C CA . MET B 1 99 ? -8.492 10.814 56.569 1.00 10.82 103 MET B CA 1
ATOM 2317 C C . MET B 1 99 ? -8.006 12.259 56.734 1.00 11.09 103 MET B C 1
ATOM 2318 O O . MET B 1 99 ? -7.429 12.843 55.807 1.00 13.71 103 MET B O 1
ATOM 2323 N N . THR B 1 100 ? -8.138 12.797 57.940 1.00 10.16 104 THR B N 1
ATOM 2324 C CA . THR B 1 100 ? -7.578 14.118 58.227 1.00 10.32 104 THR B CA 1
ATOM 2325 C C . THR B 1 100 ? -6.411 14.075 59.226 1.00 10.54 104 THR B C 1
ATOM 2326 O O . THR B 1 100 ? -5.718 15.084 59.372 1.00 12.50 104 THR B O 1
ATOM 2330 N N . SER B 1 101 ? -6.224 12.972 59.973 1.00 10.14 105 SER B N 1
ATOM 2331 C CA . SER B 1 101 ? -5.191 12.899 60.964 1.00 9.31 105 SER B CA 1
ATOM 2332 C C . SER B 1 101 ? -4.791 11.434 61.163 1.00 9.11 105 SER B C 1
ATOM 2333 O O . SER B 1 101 ? -5.622 10.557 61.159 1.00 9.21 105 SER B O 1
ATOM 2336 N N . TYR B 1 102 ? -3.489 11.212 61.345 1.00 10.07 106 TYR B N 1
ATOM 2337 C CA . TYR B 1 102 ? -2.929 9.951 61.743 1.00 10.37 106 TYR B CA 1
ATOM 2338 C C . TYR B 1 102 ? -1.672 10.234 62.556 1.00 9.37 106 TYR B C 1
ATOM 2339 O O . TYR B 1 102 ? -0.746 10.854 62.033 1.00 12.01 106 TYR B O 1
ATOM 2348 N N . LEU B 1 103 ? -1.658 9.820 63.831 1.00 9.11 107 LEU B N 1
ATOM 2349 C CA . LEU B 1 103 ? -0.576 10.152 64.737 1.00 9.71 107 LEU B CA 1
ATOM 2350 C C . LEU B 1 103 ? -0.153 8.885 65.472 1.00 10.06 107 LEU B C 1
ATOM 2351 O O . LEU B 1 103 ? -0.988 8.100 65.903 1.00 11.48 107 LEU B O 1
ATOM 2356 N N . VAL B 1 104 ? 1.163 8.738 65.596 1.00 9.82 108 VAL B N 1
ATOM 2357 C CA . VAL B 1 104 ? 1.817 7.641 66.316 1.00 9.66 108 VAL B CA 1
ATOM 2358 C C . VAL B 1 104 ? 2.664 8.249 67.421 1.00 10.37 108 VAL B C 1
ATOM 2359 O O . VAL B 1 104 ? 3.382 9.211 67.155 1.00 12.12 108 VAL B O 1
ATOM 2363 N N . ARG B 1 105 ? 2.618 7.655 68.616 1.00 9.02 109 ARG B N 1
ATOM 2364 C CA . ARG B 1 105 ? 3.473 8.068 69.717 1.00 9.04 109 ARG B CA 1
ATOM 2365 C C . ARG B 1 105 ? 4.032 6.821 70.401 1.00 9.44 109 ARG B C 1
ATOM 2366 O O . ARG B 1 105 ? 3.256 6.026 70.985 1.00 9.61 109 ARG B O 1
ATOM 2374 N N . VAL B 1 106 ? 5.350 6.658 70.363 1.00 9.21 110 VAL B N 1
ATOM 2375 C CA . VAL B 1 106 ? 5.971 5.578 71.133 1.00 9.37 110 VAL B CA 1
ATOM 2376 C C . VAL B 1 106 ? 5.997 5.998 72.607 1.00 9.36 110 VAL B C 1
ATOM 2377 O O . VAL B 1 106 ? 6.595 6.995 72.972 1.00 10.83 110 VAL B O 1
ATOM 2381 N N . VAL B 1 107 ? 5.241 5.253 73.432 1.00 9.31 111 VAL B N 1
ATOM 2382 C CA . VAL B 1 107 ? 5.009 5.603 74.830 1.00 9.80 111 VAL B CA 1
ATOM 2383 C C . VAL B 1 107 ? 6.169 5.144 75.706 1.00 9.34 111 VAL B C 1
ATOM 2384 O O . VAL B 1 107 ? 6.663 5.903 76.529 1.00 10.76 111 VAL B O 1
ATOM 2388 N N . SER B 1 108 ? 6.603 3.898 75.504 1.00 9.14 112 SER B N 1
ATOM 2389 C CA . SER B 1 108 ? 7.568 3.265 76.386 1.00 9.84 112 SER B CA 1
ATOM 2390 C C . SER B 1 108 ? 8.202 2.131 75.597 1.00 11.46 112 SER B C 1
ATOM 2391 O O . SER B 1 108 ? 7.497 1.373 74.930 1.00 12.44 112 SER B O 1
ATOM 2394 N N . THR B 1 109 ? 9.522 1.983 75.712 1.00 10.56 113 THR B N 1
ATOM 2395 C CA . THR B 1 109 ? 10.189 0.799 75.131 1.00 10.93 113 THR B CA 1
ATOM 2396 C C . THR B 1 109 ? 11.543 0.622 75.795 1.00 10.62 113 THR B C 1
ATOM 2397 O O . THR B 1 109 ? 12.161 1.609 76.211 1.00 12.82 113 THR B O 1
ATOM 2401 N N . ASN B 1 110 ? 12.004 -0.629 75.833 1.00 11.04 114 ASN B N 1
ATOM 2402 C CA . ASN B 1 110 ? 13.410 -0.913 76.162 1.00 11.41 114 ASN B CA 1
ATOM 2403 C C . ASN B 1 110 ? 14.155 -1.464 74.936 1.00 10.67 114 ASN B C 1
ATOM 2404 O O . ASN B 1 110 ? 15.260 -1.973 75.081 1.00 12.20 114 ASN B O 1
ATOM 2409 N N . TYR B 1 111 ? 13.517 -1.385 73.765 1.00 10.25 115 TYR B N 1
ATOM 2410 C CA . TYR B 1 111 ? 14.110 -1.682 72.447 1.00 11.34 115 TYR B CA 1
ATOM 2411 C C . TYR B 1 111 ? 14.415 -3.148 72.166 1.00 11.00 115 TYR B C 1
ATOM 2412 O O . TYR B 1 111 ? 14.229 -3.566 71.022 1.00 11.23 115 TYR B O 1
ATOM 2421 N N . ASN B 1 112 ? 14.896 -3.909 73.164 1.00 12.29 116 ASN B N 1
ATOM 2422 C CA . ASN B 1 112 ? 15.286 -5.309 72.944 1.00 12.50 116 ASN B CA 1
ATOM 2423 C C . ASN B 1 112 ? 14.260 -6.323 73.463 1.00 11.84 116 ASN B C 1
ATOM 2424 O O . ASN B 1 112 ? 14.496 -7.541 73.284 1.00 13.09 116 ASN B O 1
ATOM 2429 N N . GLN B 1 113 ? 13.157 -5.837 74.043 1.00 11.38 117 GLN B N 1
ATOM 2430 C CA . GLN B 1 113 ? 12.157 -6.742 74.601 1.00 11.63 117 GLN B CA 1
ATOM 2431 C C . GLN B 1 113 ? 10.730 -6.277 74.293 1.00 9.52 117 GLN B C 1
ATOM 2432 O O . GLN B 1 113 ? 9.961 -7.055 73.713 1.00 10.44 117 GLN B O 1
ATOM 2438 N N . HIS B 1 114 ? 10.354 -5.070 74.743 1.00 9.66 118 HIS B N 1
ATOM 2439 C CA . HIS B 1 114 ? 8.962 -4.657 74.668 1.00 10.18 118 HIS B CA 1
ATOM 2440 C C . HIS B 1 114 ? 8.834 -3.189 74.229 1.00 8.79 118 HIS B C 1
ATOM 2441 O O . HIS B 1 114 ? 9.783 -2.396 74.345 1.00 9.94 118 HIS B O 1
ATOM 2448 N N . ALA B 1 115 ? 7.611 -2.839 73.820 1.00 8.46 119 ALA B N 1
ATOM 2449 C CA . ALA B 1 115 ? 7.243 -1.468 73.595 1.00 9.02 119 ALA B CA 1
ATOM 2450 C C . ALA B 1 115 ? 5.742 -1.311 73.780 1.00 9.42 119 ALA B C 1
ATOM 2451 O O . ALA B 1 115 ? 5.002 -2.288 73.583 1.00 9.02 119 ALA B O 1
ATOM 2453 N N . MET B 1 116 ? 5.324 -0.095 74.124 1.00 8.11 120 MET B N 1
ATOM 2454 C CA . MET B 1 116 ? 3.900 0.262 74.070 1.00 8.81 120 MET B CA 1
ATOM 2455 C C . MET B 1 116 ? 3.806 1.499 73.168 1.00 8.57 120 MET B C 1
ATOM 2456 O O . MET B 1 116 ? 4.597 2.439 73.343 1.00 9.09 120 MET B O 1
ATOM 2461 N N . VAL B 1 117 ? 2.890 1.419 72.188 1.00 8.46 121 VAL B N 1
ATOM 2462 C CA . VAL B 1 117 ? 2.751 2.449 71.166 1.00 8.59 121 VAL B CA 1
ATOM 2463 C C . VAL B 1 117 ? 1.280 2.859 71.050 1.00 8.79 121 VAL B C 1
ATOM 2464 O O . VAL B 1 117 ? 0.399 2.007 71.071 1.00 9.80 121 VAL B O 1
ATOM 2468 N N . PHE B 1 118 ? 1.078 4.167 70.970 1.00 8.33 122 PHE B N 1
ATOM 2469 C CA . PHE B 1 118 ? -0.252 4.781 70.842 1.00 8.22 122 PHE B CA 1
ATOM 2470 C C . PHE B 1 118 ? -0.464 5.240 69.403 1.00 9.06 122 PHE B C 1
ATOM 2471 O O . PHE B 1 118 ? 0.429 5.835 68.796 1.00 9.29 122 PHE B O 1
ATOM 2479 N N . PHE B 1 119 ? -1.662 5.015 68.897 1.00 8.24 123 PHE B N 1
ATOM 2480 C CA . PHE B 1 119 ? -2.082 5.398 67.568 1.00 8.86 123 PHE B CA 1
ATOM 2481 C C . PHE B 1 119 ? -3.422 6.120 67.650 1.00 8.74 123 PHE B C 1
ATOM 2482 O O . PHE B 1 119 ? -4.323 5.648 68.331 1.00 9.74 123 PHE B O 1
ATOM 2490 N N . LYS B 1 120 ? -3.599 7.190 66.878 1.00 10.44 124 LYS B N 1
ATOM 2491 C CA . LYS B 1 120 ? -4.851 7.906 66.828 1.00 11.47 124 LYS B CA 1
ATOM 2492 C C . LYS B 1 120 ? -5.092 8.388 65.396 1.00 11.53 124 LYS B C 1
ATOM 2493 O O . LYS B 1 120 ? -4.209 8.973 64.784 1.00 10.98 124 LYS B O 1
ATOM 2499 N N . THR B 1 121 ? -6.298 8.182 64.881 1.00 11.29 125 THR B N 1
ATOM 2500 C CA . THR B 1 121 ? -6.697 8.642 63.568 1.00 9.99 125 THR B CA 1
ATOM 2501 C C . THR B 1 121 ? -7.998 9.428 63.652 1.00 10.99 125 THR B C 1
ATOM 2502 O O . THR B 1 121 ? -8.793 9.242 64.564 1.00 12.04 125 THR B O 1
ATOM 2506 N N . VAL B 1 122 ? -8.199 10.285 62.646 1.00 9.89 126 VAL B N 1
ATOM 2507 C CA . VAL B 1 122 ? -9.445 10.924 62.390 1.00 10.21 126 VAL B CA 1
ATOM 2508 C C . VAL B 1 122 ? -9.766 10.647 60.923 1.00 9.61 126 VAL B C 1
ATOM 2509 O O . VAL B 1 122 ? -8.979 11.056 60.031 1.00 9.88 126 VAL B O 1
ATOM 2513 N N . VAL B 1 123 ? -10.857 9.907 60.706 1.00 10.65 127 VAL B N 1
ATOM 2514 C CA . VAL B 1 123 ? -11.313 9.497 59.382 1.00 10.98 127 VAL B CA 1
ATOM 2515 C C . VAL B 1 123 ? -12.823 9.719 59.340 1.00 10.75 127 VAL B C 1
ATOM 2516 O O . VAL B 1 123 ? -13.534 9.303 60.242 1.00 12.04 127 VAL B O 1
ATOM 2520 N N . GLN B 1 124 ? -13.309 10.374 58.287 1.00 12.96 128 GLN B N 1
ATOM 2521 C CA . GLN B 1 124 ? -14.721 10.763 58.165 1.00 14.52 128 GLN B CA 1
ATOM 2522 C C . GLN B 1 124 ? -15.190 11.455 59.461 1.00 12.37 128 GLN B C 1
ATOM 2523 O O . GLN B 1 124 ? -16.284 11.225 59.895 1.00 12.19 128 GLN B O 1
ATOM 2529 N N . ASN B 1 125 ? -14.324 12.265 60.075 1.00 10.07 129 ASN B N 1
ATOM 2530 C CA . ASN B 1 125 ? -14.638 13.064 61.228 1.00 11.70 129 ASN B CA 1
ATOM 2531 C C . ASN B 1 125 ? -14.955 12.211 62.456 1.00 11.01 129 ASN B C 1
ATOM 2532 O O . ASN B 1 125 ? -15.646 12.688 63.358 1.00 13.14 129 ASN B O 1
ATOM 2537 N N . ARG B 1 126 ? -14.397 11.004 62.525 1.00 11.51 130 ARG B N 1
ATOM 2538 C CA . ARG B 1 126 ? -14.505 10.130 63.658 1.00 12.86 130 ARG B CA 1
ATOM 2539 C C . ARG B 1 126 ? -13.103 9.869 64.214 1.00 14.14 130 ARG B C 1
ATOM 2540 O O . ARG B 1 126 ? -12.163 9.560 63.465 1.00 11.83 130 ARG B O 1
ATOM 2548 N N . GLU B 1 127 ? -12.954 10.049 65.531 1.00 15.57 131 GLU B N 1
ATOM 2549 C CA . GLU B 1 127 ? -11.721 9.715 66.219 1.00 15.37 131 GLU B CA 1
ATOM 2550 C C . GLU B 1 127 ? -11.692 8.208 66.459 1.00 15.10 131 GLU B C 1
ATOM 2551 O O . GLU B 1 127 ? -12.677 7.613 66.881 1.00 19.13 131 GLU B O 1
ATOM 2557 N N . LYS B 1 128 ? -10.528 7.606 66.265 1.00 13.03 132 LYS B N 1
ATOM 2558 C CA . LYS B 1 128 ? -10.273 6.256 66.705 1.00 14.39 132 LYS B CA 1
ATOM 2559 C C . LYS B 1 128 ? -8.899 6.241 67.369 1.00 13.14 132 LYS B C 1
ATOM 2560 O O . LYS B 1 128 ? -8.008 6.928 66.888 1.00 12.92 132 LYS B O 1
ATOM 2566 N N . PHE B 1 129 ? -8.717 5.455 68.437 1.00 11.38 133 PHE B N 1
ATOM 2567 C CA . PHE B 1 129 ? -7.354 5.263 68.914 1.00 10.37 133 PHE B CA 1
ATOM 2568 C C . PHE B 1 129 ? -7.178 3.823 69.348 1.00 8.56 133 PHE B C 1
ATOM 2569 O O . PHE B 1 129 ? -8.126 3.099 69.610 1.00 11.25 133 PHE B O 1
ATOM 2577 N N . TRP B 1 130 ? -5.922 3.400 69.357 1.00 10.10 134 TRP B N 1
ATOM 2578 C CA . TRP B 1 130 ? -5.578 2.098 69.835 1.00 11.03 134 TRP B CA 1
ATOM 2579 C C . TRP B 1 130 ? -4.146 2.122 70.409 1.00 8.93 134 TRP B C 1
ATOM 2580 O O . TRP B 1 130 ? -3.338 3.026 70.147 1.00 9.67 134 TRP B O 1
ATOM 2591 N N . ILE B 1 131 ? -3.830 1.098 71.190 1.00 10.29 135 ILE B N 1
ATOM 2592 C CA . ILE B 1 131 ? -2.549 0.921 71.829 1.00 9.86 135 ILE B CA 1
ATOM 2593 C C . ILE B 1 131 ? -2.064 -0.494 71.487 1.00 9.34 135 ILE B C 1
ATOM 2594 O O . ILE B 1 131 ? -2.823 -1.440 71.511 1.00 10.15 135 ILE B O 1
ATOM 2599 N N . THR B 1 132 ? -0.771 -0.633 71.186 1.00 8.51 136 THR B N 1
ATOM 2600 C CA . THR B 1 132 ? -0.161 -1.909 71.004 1.00 8.96 136 THR B CA 1
ATOM 2601 C C . THR B 1 132 ? 0.904 -2.175 72.070 1.00 9.02 136 THR B C 1
ATOM 2602 O O . THR B 1 132 ? 1.613 -1.263 72.489 1.00 10.80 136 THR B O 1
ATOM 2606 N N . LEU B 1 133 ? 0.977 -3.439 72.473 1.00 8.06 137 LEU B N 1
ATOM 2607 C CA . LEU B 1 133 ? 2.076 -4.012 73.235 1.00 8.19 137 LEU B CA 1
ATOM 2608 C C . LEU B 1 133 ? 2.888 -4.860 72.275 1.00 8.18 137 LEU B C 1
ATOM 2609 O O . LEU B 1 133 ? 2.397 -5.873 71.744 1.00 8.58 137 LEU B O 1
ATOM 2614 N N . TYR B 1 134 ? 4.104 -4.388 71.972 1.00 7.69 138 TYR B N 1
ATOM 2615 C CA . TYR B 1 134 ? 5.011 -5.073 71.088 1.00 7.09 138 TYR B CA 1
ATOM 2616 C C . TYR B 1 134 ? 5.968 -5.924 71.915 1.00 7.38 138 TYR B C 1
ATOM 2617 O O . TYR B 1 134 ? 6.424 -5.456 72.955 1.00 8.63 138 TYR B O 1
ATOM 2626 N N . GLY B 1 135 ? 6.336 -7.080 71.354 1.00 8.46 139 GLY B N 1
ATOM 2627 C CA . GLY B 1 135 ? 7.404 -7.895 71.877 1.00 7.51 139 GLY B CA 1
ATOM 2628 C C . GLY B 1 135 ? 8.418 -8.238 70.808 1.00 8.74 139 GLY B C 1
ATOM 2629 O O . GLY B 1 135 ? 8.040 -8.418 69.665 1.00 9.31 139 GLY B O 1
ATOM 2630 N N . ARG B 1 136 ? 9.684 -8.379 71.210 1.00 9.19 140 ARG B N 1
ATOM 2631 C CA . ARG B 1 136 ? 10.663 -8.906 70.283 1.00 8.99 140 ARG B CA 1
ATOM 2632 C C . ARG B 1 136 ? 10.480 -10.427 70.135 1.00 10.38 140 ARG B C 1
ATOM 2633 O O . ARG B 1 136 ? 10.919 -10.997 69.123 1.00 10.88 140 ARG B O 1
ATOM 2641 N N . THR B 1 137 ? 9.782 -11.033 71.101 1.00 10.31 141 THR B N 1
ATOM 2642 C CA . THR B 1 137 ? 9.357 -12.412 71.116 1.00 11.38 141 THR B CA 1
ATOM 2643 C C . THR B 1 137 ? 7.834 -12.429 71.045 1.00 9.26 141 THR B C 1
ATOM 2644 O O . THR B 1 137 ? 7.180 -11.428 71.326 1.00 10.82 141 THR B O 1
ATOM 2648 N N . LYS B 1 138 ? 7.277 -13.577 70.679 1.00 10.05 142 LYS B N 1
ATOM 2649 C CA . LYS B 1 138 ? 5.818 -13.728 70.534 1.00 9.94 142 LYS B CA 1
ATOM 2650 C C . LYS B 1 138 ? 5.099 -13.775 71.873 1.00 10.36 142 LYS B C 1
ATOM 2651 O O . LYS B 1 138 ? 3.905 -13.548 71.877 1.00 12.43 142 LYS B O 1
ATOM 2657 N N . GLU B 1 139 ? 5.826 -14.101 72.932 1.00 10.08 143 GLU B N 1
ATOM 2658 C CA . GLU B 1 139 ? 5.233 -14.097 74.276 1.00 11.43 143 GLU B CA 1
ATOM 2659 C C . GLU B 1 139 ? 6.051 -13.170 75.163 1.00 11.46 143 GLU B C 1
ATOM 2660 O O . GLU B 1 139 ? 7.253 -13.010 74.993 1.00 13.82 143 GLU B O 1
ATOM 2666 N N . LEU B 1 140 ? 5.359 -12.506 76.095 1.00 10.84 144 LEU B N 1
ATOM 2667 C CA . LEU B 1 140 ? 5.959 -11.665 77.094 1.00 11.46 144 LEU B CA 1
ATOM 2668 C C . LEU B 1 140 ? 5.478 -12.137 78.474 1.00 12.16 144 LEU B C 1
ATOM 2669 O O . LEU B 1 140 ? 4.513 -12.918 78.622 1.00 15.89 144 LEU B O 1
ATOM 2674 N N . THR B 1 141 ? 6.096 -11.579 79.496 1.00 12.29 145 THR B N 1
ATOM 2675 C CA . THR B 1 141 ? 5.797 -11.957 80.854 1.00 11.65 145 THR B CA 1
ATOM 2676 C C . THR B 1 141 ? 4.435 -11.421 81.329 1.00 11.12 145 THR B C 1
ATOM 2677 O O . THR B 1 141 ? 3.935 -10.422 80.853 1.00 11.47 145 THR B O 1
ATOM 2681 N N . SER B 1 142 ? 3.883 -12.074 82.378 1.00 11.95 146 SER B N 1
ATOM 2682 C CA . SER B 1 142 ? 2.691 -11.551 83.002 1.00 13.16 146 SER B CA 1
ATOM 2683 C C . SER B 1 142 ? 2.913 -10.117 83.506 1.00 12.26 146 SER B C 1
ATOM 2684 O O . SER B 1 142 ? 2.004 -9.297 83.430 1.00 13.22 146 SER B O 1
ATOM 2687 N N . GLU B 1 143 ? 4.101 -9.802 84.028 1.00 12.06 147 GLU B N 1
ATOM 2688 C CA . GLU B 1 143 ? 4.335 -8.470 84.557 1.00 13.50 147 GLU B CA 1
ATOM 2689 C C . GLU B 1 143 ? 4.167 -7.427 83.446 1.00 12.17 147 GLU B C 1
ATOM 2690 O O . GLU B 1 143 ? 3.562 -6.376 83.639 1.00 12.47 147 GLU B O 1
ATOM 2696 N N . LEU B 1 144 ? 4.717 -7.731 82.266 1.00 9.99 148 LEU B N 1
ATOM 2697 C CA . LEU B 1 144 ? 4.636 -6.766 81.163 1.00 9.56 148 LEU B CA 1
ATOM 2698 C C . LEU B 1 144 ? 3.195 -6.656 80.636 1.00 10.17 148 LEU B C 1
ATOM 2699 O O . LEU B 1 144 ? 2.733 -5.593 80.259 1.00 11.16 148 LEU B O 1
ATOM 2704 N N . LYS B 1 145 ? 2.483 -7.781 80.594 1.00 10.27 149 LYS B N 1
ATOM 2705 C CA . LYS B 1 145 ? 1.090 -7.747 80.161 1.00 10.55 149 LYS B CA 1
ATOM 2706 C C . LYS B 1 145 ? 0.233 -6.941 81.162 1.00 11.95 149 LYS B C 1
ATOM 2707 O O . LYS B 1 145 ? -0.616 -6.164 80.760 1.00 12.47 149 LYS B O 1
ATOM 2713 N N . GLU B 1 146 ? 0.434 -7.177 82.471 1.00 12.37 150 GLU B N 1
ATOM 2714 C CA . GLU B 1 146 ? -0.314 -6.477 83.481 1.00 15.52 150 GLU B CA 1
ATOM 2715 C C . GLU B 1 146 ? -0.052 -4.977 83.379 1.00 14.55 150 GLU B C 1
ATOM 2716 O O . GLU B 1 146 ? -0.961 -4.160 83.547 1.00 16.62 150 GLU B O 1
ATOM 2722 N N . ASN B 1 147 ? 1.200 -4.598 83.086 1.00 12.77 151 ASN B N 1
ATOM 2723 C CA A ASN B 1 147 ? 1.462 -3.235 82.978 0.50 12.17 151 ASN B CA 1
ATOM 2724 C CA B ASN B 1 147 ? 1.643 -3.200 82.873 0.50 15.74 151 ASN B CA 1
ATOM 2725 C C . ASN B 1 147 ? 0.806 -2.590 81.742 1.00 12.72 151 ASN B C 1
ATOM 2726 O O . ASN B 1 147 ? 0.359 -1.457 81.817 1.00 12.99 151 ASN B O 1
ATOM 2735 N N . PHE B 1 148 ? 0.691 -3.351 80.650 1.00 10.99 152 PHE B N 1
ATOM 2736 C CA . PHE B 1 148 ? -0.042 -2.902 79.471 1.00 9.56 152 PHE B CA 1
ATOM 2737 C C . PHE B 1 148 ? -1.530 -2.717 79.818 1.00 9.75 152 PHE B C 1
ATOM 2738 O O . PHE B 1 148 ? -2.151 -1.766 79.325 1.00 9.87 152 PHE B O 1
ATOM 2746 N N . ILE B 1 149 ? -2.098 -3.671 80.574 1.00 9.86 153 ILE B N 1
ATOM 2747 C CA . ILE B 1 149 ? -3.481 -3.515 81.015 1.00 11.04 153 ILE B CA 1
ATOM 2748 C C . ILE B 1 149 ? -3.654 -2.228 81.825 1.00 11.11 153 ILE B C 1
ATOM 2749 O O . ILE B 1 149 ? -4.607 -1.490 81.627 1.00 10.70 153 ILE B O 1
ATOM 2754 N N . ARG B 1 150 ? -2.770 -2.004 82.791 1.00 11.29 154 ARG B N 1
ATOM 2755 C CA . ARG B 1 150 ? -2.833 -0.815 83.620 1.00 11.03 154 ARG B CA 1
ATOM 2756 C C . ARG B 1 150 ? -2.800 0.451 82.740 1.00 10.71 154 ARG B C 1
ATOM 2757 O O . ARG B 1 150 ? -3.615 1.363 82.909 1.00 11.60 154 ARG B O 1
ATOM 2765 N N . PHE B 1 151 ? -1.823 0.514 81.815 1.00 10.50 155 PHE B N 1
ATOM 2766 C CA . PHE B 1 151 ? -1.689 1.674 80.941 1.00 11.15 155 PHE B CA 1
ATOM 2767 C C . PHE B 1 151 ? -2.938 1.863 80.083 1.00 10.36 155 PHE B C 1
ATOM 2768 O O . PHE B 1 151 ? -3.453 2.986 79.917 1.00 10.74 155 PHE B O 1
ATOM 2776 N N . SER B 1 152 ? -3.448 0.768 79.521 1.00 9.57 156 SER B N 1
ATOM 2777 C CA . SER B 1 152 ? -4.700 0.826 78.757 1.00 10.11 156 SER B CA 1
ATOM 2778 C C . SER B 1 152 ? -5.842 1.445 79.575 1.00 10.02 156 SER B C 1
ATOM 2779 O O . SER B 1 152 ? -6.547 2.303 79.101 1.00 11.15 156 SER B O 1
ATOM 2782 N N . LYS B 1 153 ? -6.039 0.961 80.801 1.00 10.21 157 LYS B N 1
ATOM 2783 C CA . LYS B 1 153 ? -7.068 1.468 81.668 1.00 11.67 157 LYS B CA 1
ATOM 2784 C C . LYS B 1 153 ? -6.791 2.939 81.992 1.00 12.19 157 LYS B C 1
ATOM 2785 O O . LYS B 1 153 ? -7.761 3.723 82.128 1.00 13.51 157 LYS B O 1
ATOM 2791 N N . SER B 1 154 ? -5.521 3.336 82.120 1.00 11.45 158 SER B N 1
ATOM 2792 C CA . SER B 1 154 ? -5.182 4.754 82.374 1.00 13.73 158 SER B CA 1
ATOM 2793 C C . SER B 1 154 ? -5.696 5.674 81.249 1.00 13.14 158 SER B C 1
ATOM 2794 O O . SER B 1 154 ? -5.937 6.851 81.484 1.00 16.92 158 SER B O 1
ATOM 2797 N N . LEU B 1 155 ? -5.889 5.116 80.052 1.00 12.01 159 LEU B N 1
ATOM 2798 C CA . LEU B 1 155 ? -6.432 5.865 78.897 1.00 13.17 159 LEU B CA 1
ATOM 2799 C C . LEU B 1 155 ? -7.922 5.569 78.686 1.00 15.25 159 LEU B C 1
ATOM 2800 O O . LEU B 1 155 ? -8.500 5.904 77.621 1.00 17.75 159 LEU B O 1
ATOM 2805 N N . GLY B 1 156 ? -8.541 4.929 79.679 1.00 13.49 160 GLY B N 1
ATOM 2806 C CA . GLY B 1 156 ? -9.981 4.767 79.714 1.00 15.73 160 GLY B CA 1
ATOM 2807 C C . GLY B 1 156 ? -10.490 3.487 79.079 1.00 14.79 160 GLY B C 1
ATOM 2808 O O . GLY B 1 156 ? -11.697 3.286 78.946 1.00 16.28 160 GLY B O 1
ATOM 2809 N N . LEU B 1 157 ? -9.577 2.603 78.663 1.00 13.88 161 LEU B N 1
ATOM 2810 C CA . LEU B 1 157 ? -9.984 1.379 78.011 1.00 13.43 161 LEU B CA 1
ATOM 2811 C C . LEU B 1 157 ? -10.375 0.307 79.034 1.00 12.52 161 LEU B C 1
ATOM 2812 O O . LEU B 1 157 ? -9.592 -0.081 79.899 1.00 13.84 161 LEU B O 1
ATOM 2817 N N . PRO B 1 158 ? -11.607 -0.242 78.938 1.00 13.24 162 PRO B N 1
ATOM 2818 C CA . PRO B 1 158 ? -11.969 -1.375 79.769 1.00 13.28 162 PRO B CA 1
ATOM 2819 C C . PRO B 1 158 ? -11.174 -2.648 79.451 1.00 13.51 162 PRO B C 1
ATOM 2820 O O . PRO B 1 158 ? -10.669 -2.839 78.334 1.00 14.57 162 PRO B O 1
ATOM 2824 N N . GLU B 1 159 ? -11.145 -3.540 80.428 1.00 14.52 163 GLU B N 1
ATOM 2825 C CA . GLU B 1 159 ? -10.504 -4.833 80.293 1.00 18.21 163 GLU B CA 1
ATOM 2826 C C . GLU B 1 159 ? -10.944 -5.591 79.042 1.00 17.74 163 GLU B C 1
ATOM 2827 O O . GLU B 1 159 ? -10.100 -6.208 78.371 1.00 18.61 163 GLU B O 1
ATOM 2833 N N . ASN B 1 160 ? -12.239 -5.525 78.718 1.00 18.35 164 ASN B N 1
ATOM 2834 C CA . ASN B 1 160 ? -12.759 -6.332 77.598 1.00 19.81 164 ASN B CA 1
ATOM 2835 C C . ASN B 1 160 ? -12.486 -5.658 76.248 1.00 17.72 164 ASN B C 1
ATOM 2836 O O . ASN B 1 160 ? -12.892 -6.178 75.231 1.00 22.70 164 ASN B O 1
ATOM 2841 N N . HIS B 1 161 ? -11.738 -4.553 76.240 1.00 13.96 165 HIS B N 1
ATOM 2842 C CA . HIS B 1 161 ? -11.183 -3.958 75.010 1.00 14.64 165 HIS B CA 1
ATOM 2843 C C . HIS B 1 161 ? -9.740 -4.391 74.793 1.00 13.31 165 HIS B C 1
ATOM 2844 O O . HIS B 1 161 ? -9.153 -4.050 73.784 1.00 16.64 165 HIS B O 1
ATOM 2851 N N . ILE B 1 162 ? -9.158 -5.124 75.736 1.00 12.37 166 ILE B N 1
ATOM 2852 C CA . ILE B 1 162 ? -7.755 -5.487 75.679 1.00 13.38 166 ILE B CA 1
ATOM 2853 C C . ILE B 1 162 ? -7.677 -6.941 75.217 1.00 13.28 166 ILE B C 1
ATOM 2854 O O . ILE B 1 162 ? -8.381 -7.809 75.687 1.00 16.93 166 ILE B O 1
ATOM 2859 N N . VAL B 1 163 ? -6.909 -7.142 74.157 1.00 10.75 167 VAL B N 1
ATOM 2860 C CA . VAL B 1 163 ? -6.834 -8.416 73.422 1.00 12.02 167 VAL B CA 1
ATOM 2861 C C . VAL B 1 163 ? -5.376 -8.861 73.452 1.00 10.31 167 VAL B C 1
ATOM 2862 O O . VAL B 1 163 ? -4.494 -8.052 73.200 1.00 10.24 167 VAL B O 1
ATOM 2866 N N . PHE B 1 164 ? -5.160 -10.139 73.736 1.00 9.92 168 PHE B N 1
ATOM 2867 C CA . PHE B 1 164 ? -3.844 -10.741 73.611 1.00 9.70 168 PHE B CA 1
ATOM 2868 C C . PHE B 1 164 ? -3.889 -11.758 72.488 1.00 9.65 168 PHE B C 1
ATOM 2869 O O . PHE B 1 164 ? -4.357 -12.877 72.669 1.00 10.85 168 PHE B O 1
ATOM 2877 N N . PRO B 1 165 ? -3.427 -11.384 71.266 1.00 9.59 169 PRO B N 1
ATOM 2878 C CA . PRO B 1 165 ? -3.565 -12.277 70.133 1.00 10.59 169 PRO B CA 1
ATOM 2879 C C . PRO B 1 165 ? -2.787 -13.580 70.316 1.00 8.76 169 PRO B C 1
ATOM 2880 O O . PRO B 1 165 ? -1.803 -13.655 71.015 1.00 11.31 169 PRO B O 1
ATOM 2884 N N . VAL B 1 166 ? -3.245 -14.600 69.604 1.00 11.01 170 VAL B N 1
ATOM 2885 C CA . VAL B 1 166 ? -2.664 -15.933 69.710 1.00 10.63 170 VAL B CA 1
ATOM 2886 C C . VAL B 1 166 ? -1.402 -15.999 68.875 1.00 9.98 170 VAL B C 1
ATOM 2887 O O . VAL B 1 166 ? -1.446 -15.701 67.685 1.00 12.92 170 VAL B O 1
ATOM 2891 N N . PRO B 1 167 ? -0.261 -16.371 69.493 1.00 9.88 171 PRO B N 1
ATOM 2892 C CA . PRO B 1 167 ? 0.949 -16.630 68.720 1.00 11.44 171 PRO B CA 1
ATOM 2893 C C . PRO B 1 167 ? 0.637 -17.743 67.693 1.00 16.87 171 PRO B C 1
ATOM 2894 O O . PRO B 1 167 ? -0.088 -18.748 67.977 1.00 17.54 171 PRO B O 1
ATOM 2898 N N . ILE B 1 168 ? 0.984 -17.497 66.464 1.00 17.51 172 ILE B N 1
ATOM 2899 C CA . ILE B 1 168 ? 0.854 -18.492 65.449 1.00 18.83 172 ILE B CA 1
ATOM 2900 C C . ILE B 1 168 ? 2.258 -18.759 64.912 1.00 18.24 172 ILE B C 1
ATOM 2901 O O . ILE B 1 168 ? 3.194 -17.981 65.114 1.00 18.67 172 ILE B O 1
ATOM 2906 N N . ASP B 1 169 ? 2.385 -19.896 64.243 1.00 18.54 173 ASP B N 1
ATOM 2907 C CA . ASP B 1 169 ? 3.632 -20.382 63.700 1.00 20.22 173 ASP B CA 1
ATOM 2908 C C . ASP B 1 169 ? 3.774 -19.951 62.217 1.00 20.59 173 ASP B C 1
ATOM 2909 O O . ASP B 1 169 ? 4.869 -19.796 61.737 1.00 33.44 173 ASP B O 1
ATOM 2914 N N . GLN B 1 170 ? 2.673 -19.683 61.516 1.00 16.65 174 GLN B N 1
ATOM 2915 C CA . GLN B 1 170 ? 2.719 -19.346 60.113 1.00 15.72 174 GLN B CA 1
ATOM 2916 C C . GLN B 1 170 ? 2.962 -17.841 59.941 1.00 12.84 174 GLN B C 1
ATOM 2917 O O . GLN B 1 170 ? 2.521 -17.031 60.742 1.00 13.36 174 GLN B O 1
ATOM 2923 N N . CYS B 1 171 ? 3.628 -17.496 58.832 1.00 11.90 175 CYS B N 1
ATOM 2924 C CA . CYS B 1 171 ? 3.711 -16.146 58.260 1.00 12.74 175 CYS B CA 1
ATOM 2925 C C . CYS B 1 171 ? 4.598 -15.173 59.060 1.00 12.76 175 CYS B C 1
ATOM 2926 O O . CYS B 1 171 ? 5.438 -14.514 58.469 1.00 13.53 175 CYS B O 1
ATOM 2929 N N . ILE B 1 172 ? 4.366 -15.031 60.364 1.00 12.63 176 ILE B N 1
ATOM 2930 C CA . ILE B 1 172 ? 4.857 -13.891 61.106 1.00 12.85 176 ILE B CA 1
ATOM 2931 C C . ILE B 1 172 ? 6.331 -14.021 61.500 1.00 12.64 176 ILE B C 1
ATOM 2932 O O . ILE B 1 172 ? 6.908 -13.038 61.922 1.00 13.76 176 ILE B O 1
ATOM 2937 N N . ASP B 1 173 ? 6.959 -15.176 61.275 1.00 15.54 177 ASP B N 1
ATOM 2938 C CA . ASP B 1 173 ? 8.373 -15.322 61.618 1.00 18.33 177 ASP B CA 1
ATOM 2939 C C . ASP B 1 173 ? 9.242 -15.188 60.365 1.00 23.63 177 ASP B C 1
ATOM 2940 O O . ASP B 1 173 ? 10.458 -15.251 60.478 1.00 28.28 177 ASP B O 1
ATOM 2945 N N . GLY B 1 174 ? 8.623 -14.926 59.207 1.00 25.63 178 GLY B N 1
ATOM 2946 C CA . GLY B 1 174 ? 9.347 -14.688 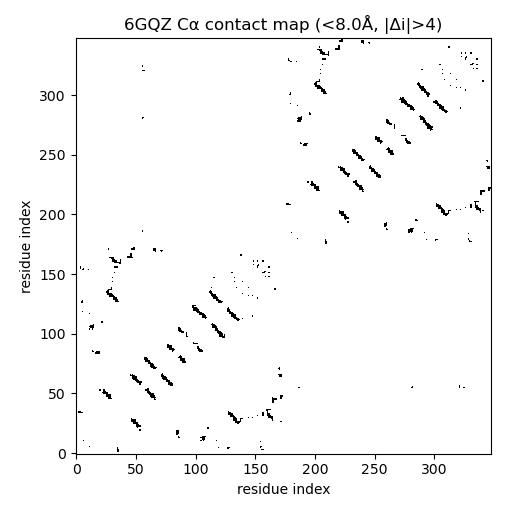57.944 1.00 31.66 178 GLY B CA 1
ATOM 2947 C C . GLY B 1 174 ? 9.775 -15.979 57.262 1.00 44.03 178 GLY B C 1
ATOM 2948 O O . GLY B 1 174 ? 9.829 -17.048 57.891 1.00 54.32 178 GLY B O 1
#

Secondary structure (DSSP, 8-state):
-PPPPPPPGGGS---TT--HHHH-EEEEEEEEEESS---SSPPPPBP-EEEEEE-TTSPEEEEEEEEETTEEEEEEEEEEE-SSTTEEEETTGGGSTTEEEEEEEEEEE-SSSEEEEEEEEEETTEEEEEEEEEESSS---HHHHHHHHHHHHHTT--GGGEE-PBP-SSSTT-/----PPPPGGGS---TT--HHHH-EEEEEEEEEESS---TTPPPPBP-EEEEEE-TTS-EEEEEEEEETTEEEEEEEEEEE-SSTTEEEETTGGGSTTEEEEEEEEEEE-SSSEEEEEEEEEETTEEEEEEEEEESSS---HHHHHHHHHHHHHTT--GGGEE-PBP-SSSTT-